Protein AF-0000000082537267 (afdb_homodimer)

Nearest PDB structures (foldseek):
  6xzu-assembly1_B  TM=2.209E-01  e=1.253E+00  Mus musculus
  5xe3-assembly1_B  TM=1.877E-01  e=5.175E+00  Mycobacterium tuberculosis H37Rv
  6xzu-assembly1_B  TM=2.209E-01  e=1.644E+00  Mus musculus
  6v8i-assembly1_BB  TM=2.225E-01  e=2.386E+00  Dubowvirus dv80alpha
  5xe3-assembly1_B  TM=1.888E-01  e=5.692E+00  Mycobacterium tuberculosis H37Rv

Radius of gyration: 22.97 Å; Cα contacts (8 Å, |Δi|>4): 660; chains: 2; bounding box: 37×63×51 Å

Foldseek 3Di:
DFQKWKAKALDDDQKDFFFFDPLVVRATWDKTFSDNLVRLVVHFDDDCCAWDWADDPNATEIEGNDAPSCVRQFQGKTKMFIFGCVQWDFDCSDPHGPGMIIHRGMTGTPDMDIGRGSSVVNVPDRYHYYYPVNVVVVCVVVVVDDDD/DFQKWKAKALDDDQKDFFFFDVLVVGATWDKTFSDNLVNLVVHFDDDCCAWDWADDPNATEIEGNDAPSCVSQFQGKTKMFIFGCVQWDFDCSDPRGPGMIIHRGMTGTPDMDIGRGSSVVNVPDRYHYYYPVNVVVVCVVVVVDDDD

Secondary structure (DSSP, 8-state):
---EEEEEESS--SEE--EE-GGGTT-EEEEEES-HHHHHHTSS---TTTEEEEEETTEEEEEESSTTGGGGGTT--EEEEEEEGGG-EE-TTSTTGGGEEEESS-EE--EEEEES-HHHHHHHSSSEEE-HHHHHHHHHHTTSS---/---EEEEEESS--SEE--EE-GGGTT-EEEEEBS-HHHHHHTSS---TTTEEEEEETTEEEEEESSTTGGGGGTT--EEEEEEEGGG-EE-TTSTTGGG-EEESS-EE--EEEEES-HHHHHHHSSSEEE-HHHHHHHHHHTTSS---

Sequence (296 aa):
MMNVLYHGSAKHLTVLEPRPSRVIDNEKAVFATDSKDLAVVFIPRWSDCDMDLGYHNNILYCSEQYPNAFDKLKGISGFIYQVDKSLFTSDKRLGMQHHEFICKTPVTILSEEKIDDVFSYLMKSSICMITYDQKLDAMEAYGLIKQKMMNVLYHGSAKHLTVLEPRPSRVIDNEKAVFATDSKDLAVVFIPRWSDCDMDLGYHNNILYCSEQYPNAFDKLKGISGFIYQVDKSLFTSDKRLGMQHHEFICKTPVTILSEEKIDDVFSYLMKSSICMITYDQKLDAMEAYGLIKQK

Structure (mmCIF, N/CA/C/O backbone):
data_AF-0000000082537267-model_v1
#
loop_
_entity.id
_entity.type
_entity.pdbx_description
1 polymer 'DUF3990 domain-containing protein'
#
loop_
_atom_site.group_PDB
_atom_site.id
_atom_site.type_symbol
_atom_site.label_atom_id
_atom_site.label_alt_id
_atom_site.label_comp_id
_atom_site.label_asym_id
_atom_site.label_entity_id
_atom_site.label_seq_id
_atom_site.pdbx_PDB_ins_code
_atom_site.Cartn_x
_atom_site.Cartn_y
_atom_site.Cartn_z
_atom_site.occupancy
_atom_site.B_iso_or_equiv
_atom_site.auth_seq_id
_atom_site.auth_comp_id
_atom_site.auth_asym_id
_atom_site.auth_atom_id
_atom_site.pdbx_PDB_model_num
ATOM 1 N N . MET A 1 1 ? 9.547 -30.828 -24.125 1 43.41 1 MET A N 1
ATOM 2 C CA . MET A 1 1 ? 9.047 -30.641 -22.766 1 43.41 1 MET A CA 1
ATOM 3 C C . MET A 1 1 ? 7.859 -29.688 -22.75 1 43.41 1 MET A C 1
ATOM 5 O O . MET A 1 1 ? 7.859 -28.688 -23.453 1 43.41 1 MET A O 1
ATOM 9 N N . MET A 1 2 ? 6.637 -30.078 -22.297 1 60.09 2 MET A N 1
ATOM 10 C CA . MET A 1 2 ? 5.422 -29.281 -22.469 1 60.09 2 MET A CA 1
ATOM 11 C C . MET A 1 2 ? 5.574 -27.922 -21.781 1 60.09 2 MET A C 1
ATOM 13 O O . MET A 1 2 ? 6.086 -27.844 -20.672 1 60.09 2 MET A O 1
ATOM 17 N N . ASN A 1 3 ? 5.445 -26.828 -22.547 1 89.94 3 ASN A N 1
ATOM 18 C CA . ASN A 1 3 ? 5.469 -25.469 -22.016 1 89.94 3 ASN A CA 1
ATOM 19 C C . ASN A 1 3 ? 4.242 -25.172 -21.156 1 89.94 3 ASN A C 1
ATOM 21 O O . ASN A 1 3 ? 3.107 -25.266 -21.625 1 89.94 3 ASN A O 1
ATOM 25 N N . VAL A 1 4 ? 4.422 -25.219 -19.875 1 97 4 VAL A N 1
ATOM 26 C CA . VAL A 1 4 ? 3.279 -25.125 -18.969 1 97 4 VAL A CA 1
ATOM 27 C C . VAL A 1 4 ? 3.256 -23.75 -18.297 1 97 4 VAL A C 1
ATOM 29 O O . VAL A 1 4 ? 4.258 -23.031 -18.312 1 97 4 VAL A O 1
ATOM 32 N N . LEU A 1 5 ? 2.051 -23.453 -17.906 1 97.19 5 LEU A N 1
ATOM 33 C CA . LEU A 1 5 ? 1.818 -22.328 -17.016 1 97.19 5 LEU A CA 1
ATOM 34 C C . LEU A 1 5 ? 1.24 -22.797 -15.688 1 97.19 5 LEU A C 1
ATOM 36 O O . LEU A 1 5 ? 0.859 -23.969 -15.547 1 97.19 5 LEU A O 1
ATOM 40 N N . TYR A 1 6 ? 1.238 -21.906 -14.781 1 98.12 6 TYR A N 1
ATOM 41 C CA . TYR A 1 6 ? 0.763 -22.234 -13.438 1 98.12 6 TYR A CA 1
ATOM 42 C C . TYR A 1 6 ? -0.436 -21.375 -13.062 1 98.12 6 TYR A C 1
ATOM 44 O O . TYR A 1 6 ? -0.471 -20.188 -13.367 1 98.12 6 TYR A O 1
ATOM 52 N N . HIS A 1 7 ? -1.412 -21.969 -12.414 1 98.06 7 HIS A N 1
ATOM 53 C CA . HIS A 1 7 ? -2.551 -21.312 -11.781 1 98.06 7 HIS A CA 1
ATOM 54 C C . HIS A 1 7 ? -2.686 -21.734 -10.32 1 98.06 7 HIS A C 1
ATOM 56 O O . HIS A 1 7 ? -2.6 -22.922 -10.008 1 98.06 7 HIS A O 1
ATOM 62 N N . GLY A 1 8 ? -2.834 -20.766 -9.469 1 98.19 8 GLY A N 1
ATOM 63 C CA . GLY A 1 8 ? -3.07 -21.047 -8.062 1 98.19 8 GLY A CA 1
ATOM 64 C C . GLY A 1 8 ? -4.508 -20.812 -7.637 1 98.19 8 GLY A C 1
ATOM 65 O O . GLY A 1 8 ? -5.152 -19.875 -8.109 1 98.19 8 GLY A O 1
ATOM 66 N N . SER A 1 9 ? -5.027 -21.656 -6.703 1 97.69 9 SER A N 1
ATOM 67 C CA . SER A 1 9 ? -6.383 -21.516 -6.172 1 97.69 9 SER A CA 1
ATOM 68 C C . SER A 1 9 ? -6.488 -22.094 -4.766 1 97.69 9 SER A C 1
ATOM 70 O O . SER A 1 9 ? -5.891 -23.125 -4.469 1 97.69 9 SER A O 1
ATOM 72 N N . ALA A 1 10 ? -7.266 -21.438 -3.975 1 97.31 10 ALA A N 1
ATOM 73 C CA . ALA A 1 10 ? -7.539 -21.953 -2.637 1 97.31 10 ALA A CA 1
ATOM 74 C C . ALA A 1 10 ? -8.508 -23.141 -2.691 1 97.31 10 ALA A C 1
ATOM 76 O O . ALA A 1 10 ? -8.539 -23.969 -1.776 1 97.31 10 ALA A O 1
ATOM 77 N N . LYS A 1 11 ? -9.305 -23.219 -3.688 1 96.06 11 LYS A N 1
ATOM 78 C CA . LYS A 1 11 ? -10.289 -24.281 -3.865 1 96.06 11 LYS A CA 1
ATOM 79 C C . LYS A 1 11 ? -9.734 -25.391 -4.758 1 96.06 11 LYS A C 1
ATOM 81 O O . LYS A 1 11 ? -8.938 -25.125 -5.664 1 96.06 11 LY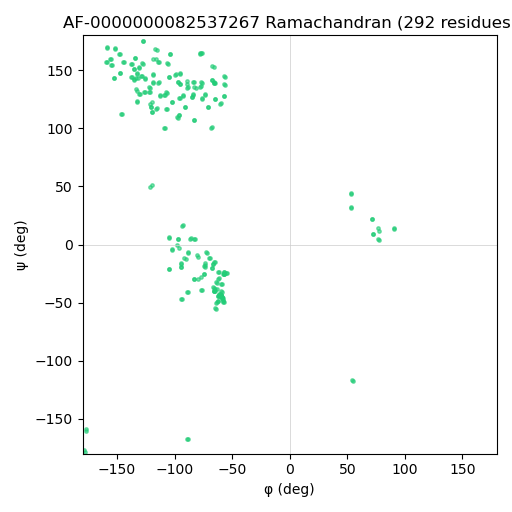S A O 1
ATOM 86 N N . HIS A 1 12 ? -10.18 -26.562 -4.438 1 97.38 12 HIS A N 1
ATOM 87 C CA . HIS A 1 12 ? -9.844 -27.656 -5.332 1 97.38 12 HIS A CA 1
ATOM 88 C C . HIS A 1 12 ? -10.695 -27.625 -6.602 1 97.38 12 HIS A C 1
ATOM 90 O O . HIS A 1 12 ? -11.922 -27.641 -6.531 1 97.38 12 HIS A O 1
ATOM 96 N N . LEU A 1 13 ? -10.055 -27.625 -7.68 1 96.81 13 LEU A N 1
ATOM 97 C CA . LEU A 1 13 ? -10.727 -27.484 -8.961 1 96.81 13 LEU A CA 1
ATOM 98 C C . LEU A 1 13 ? -10.484 -28.719 -9.844 1 96.81 13 LEU A C 1
ATOM 100 O O . LEU A 1 13 ? -9.391 -29.297 -9.82 1 96.81 13 LEU A O 1
ATOM 104 N N . THR A 1 14 ? -11.383 -29.094 -10.617 1 95.12 14 THR A N 1
ATOM 105 C CA . THR A 1 14 ? -11.234 -30.188 -11.57 1 95.12 14 THR A CA 1
ATOM 106 C C . THR A 1 14 ? -11.078 -29.656 -12.984 1 95.12 14 THR A C 1
ATOM 108 O O . THR A 1 14 ? -10.57 -30.344 -13.867 1 95.12 14 THR A O 1
ATOM 111 N N . VAL A 1 15 ? -11.508 -28.484 -13.141 1 96 15 VAL A N 1
ATOM 112 C CA . VAL A 1 15 ? -11.383 -27.719 -14.375 1 96 15 VAL A CA 1
ATOM 113 C C . VAL A 1 15 ? -11.242 -26.219 -14.047 1 96 15 VAL A C 1
ATOM 115 O O . VAL A 1 15 ? -11.773 -25.75 -13.039 1 96 15 VAL A O 1
ATOM 118 N N . LEU A 1 16 ? -10.5 -25.516 -14.875 1 97.62 16 LEU A N 1
ATOM 119 C CA . LEU A 1 16 ? -10.414 -24.078 -14.695 1 97.62 16 LEU A CA 1
ATOM 120 C C . LEU A 1 16 ? -11.398 -23.359 -15.602 1 97.62 16 LEU A C 1
ATOM 122 O O . LEU A 1 16 ? -11.211 -23.312 -16.828 1 97.62 16 LEU A O 1
ATOM 126 N N . GLU A 1 17 ? -12.312 -22.812 -14.977 1 96.44 17 GLU A N 1
ATOM 127 C CA . GLU A 1 17 ? -13.312 -22.047 -15.711 1 96.44 17 GLU A CA 1
ATOM 128 C C . GLU A 1 17 ? -12.984 -20.562 -15.703 1 96.44 17 GLU A C 1
ATOM 130 O O . GLU A 1 17 ? -12.547 -20.016 -14.688 1 96.44 17 GLU A O 1
ATOM 135 N N . PRO A 1 18 ? -13.211 -19.906 -16.875 1 95.69 18 PRO A N 1
ATOM 136 C CA . PRO A 1 18 ? -13.039 -18.453 -16.859 1 95.69 18 PRO A CA 1
ATOM 137 C C . PRO A 1 18 ? -13.922 -17.781 -15.805 1 95.69 18 PRO A C 1
ATOM 139 O O . PRO A 1 18 ? -15.078 -18.172 -15.625 1 95.69 18 PRO A O 1
ATOM 142 N N . ARG A 1 19 ? -13.375 -16.844 -15.125 1 92.19 19 ARG A N 1
ATOM 143 C CA . ARG A 1 19 ? -14.094 -16.047 -14.148 1 92.19 19 ARG A CA 1
ATOM 144 C C . ARG A 1 19 ? -13.898 -14.555 -14.406 1 92.19 19 ARG A C 1
ATOM 146 O O . ARG A 1 19 ? -12.922 -14.156 -15.047 1 92.19 19 ARG A O 1
ATOM 153 N N . PRO A 1 20 ? -14.844 -13.797 -13.93 1 87.62 20 PRO A N 1
ATOM 154 C CA . PRO A 1 20 ? -14.688 -12.359 -14.133 1 87.62 20 PRO A CA 1
ATOM 155 C C . PRO A 1 20 ? -13.492 -11.781 -13.375 1 87.62 20 PRO A C 1
ATOM 157 O O . PRO A 1 20 ? -13.203 -12.211 -12.25 1 87.62 20 PRO A O 1
ATOM 160 N N . SER A 1 21 ? -12.836 -10.922 -14.062 1 81.56 21 SER A N 1
ATOM 161 C CA . SER A 1 21 ? -11.711 -10.242 -13.43 1 81.56 21 SER A CA 1
ATOM 162 C C . SER A 1 21 ? -11.781 -8.734 -13.648 1 81.56 21 SER A C 1
ATOM 164 O O . SER A 1 21 ? -12.125 -8.273 -14.734 1 81.56 21 SER A O 1
ATOM 166 N N . ARG A 1 22 ? -11.367 -8.062 -12.602 1 74.19 22 ARG A N 1
ATOM 167 C CA . ARG A 1 22 ? -11.344 -6.602 -12.672 1 74.19 22 ARG A CA 1
ATOM 168 C C . ARG A 1 22 ? -10.203 -6.113 -13.547 1 74.19 22 ARG A C 1
ATOM 170 O O . ARG A 1 22 ? -10.25 -5 -14.078 1 74.19 22 ARG A O 1
ATOM 177 N N . VAL A 1 23 ? -9.297 -6.934 -13.82 1 73.12 23 VAL A N 1
ATOM 178 C CA . VAL A 1 23 ? -8.07 -6.531 -14.5 1 73.12 23 VAL A CA 1
ATOM 179 C C . VAL A 1 23 ? -8.328 -6.391 -16 1 73.12 23 VAL A C 1
ATOM 181 O O . VAL A 1 23 ? -7.711 -5.566 -16.672 1 73.12 23 VAL A O 1
ATOM 184 N N . ILE A 1 24 ? -9.25 -7.156 -16.469 1 74.81 24 ILE A N 1
ATOM 185 C CA . ILE A 1 24 ? -9.516 -7.125 -17.891 1 74.81 24 ILE A CA 1
ATOM 186 C C . ILE A 1 24 ? -10.961 -6.703 -18.141 1 74.81 24 ILE A C 1
ATOM 188 O O . ILE A 1 24 ? -11.688 -7.352 -18.906 1 74.81 24 ILE A O 1
ATOM 192 N N . ASP A 1 25 ? -11.375 -5.57 -17.531 1 77.44 25 ASP A N 1
ATOM 193 C CA . ASP A 1 25 ? -12.664 -4.926 -17.75 1 77.44 25 ASP A CA 1
ATOM 194 C C . ASP A 1 25 ? -13.812 -5.914 -17.547 1 77.44 25 ASP A C 1
ATOM 196 O O . ASP A 1 25 ? -14.711 -6.02 -18.375 1 77.44 25 ASP A O 1
ATOM 200 N N . ASN A 1 26 ? -13.578 -6.812 -16.688 1 77.69 26 ASN A N 1
ATOM 201 C CA . ASN A 1 26 ? -14.609 -7.73 -16.219 1 77.69 26 ASN A CA 1
ATOM 202 C C . ASN A 1 26 ? -14.898 -8.82 -17.234 1 77.69 26 ASN A C 1
ATOM 204 O O . ASN A 1 26 ? -15.984 -9.398 -17.25 1 77.69 26 ASN A O 1
ATOM 208 N N . GLU A 1 27 ? -14.008 -8.906 -18.141 1 84.06 27 GLU A N 1
ATOM 209 C CA . GLU A 1 27 ? -14.078 -10.102 -18.969 1 84.06 27 GLU A CA 1
ATOM 210 C C . GLU A 1 27 ? -13.734 -11.352 -18.172 1 84.06 27 GLU A C 1
ATOM 212 O O . GLU A 1 27 ? -13.094 -11.266 -17.109 1 84.06 27 GLU A O 1
ATOM 217 N N . LYS A 1 28 ? -14.297 -12.43 -18.688 1 92.19 28 LYS A N 1
ATOM 218 C CA . LYS A 1 28 ? -14.016 -13.695 -18.016 1 92.19 28 LYS A CA 1
ATOM 219 C C . LYS A 1 28 ? -12.758 -14.344 -18.594 1 92.19 28 LYS A C 1
ATOM 221 O O . LYS A 1 28 ? -12.57 -14.383 -19.812 1 92.19 28 LYS A O 1
ATOM 226 N N . ALA A 1 29 ? -11.93 -14.805 -17.734 1 94.12 29 ALA A N 1
ATOM 227 C CA . ALA A 1 29 ? -10.719 -15.477 -18.188 1 94.12 29 ALA A CA 1
ATOM 228 C C . ALA A 1 29 ? -10.156 -16.391 -17.094 1 94.12 29 ALA A C 1
ATOM 230 O O . ALA A 1 29 ? -10.492 -16.234 -15.922 1 94.12 29 ALA A O 1
ATOM 231 N N . VAL A 1 30 ? -9.43 -17.312 -17.562 1 95.62 30 VAL A N 1
ATOM 232 C CA . VAL A 1 30 ? -8.523 -18.047 -16.688 1 95.62 30 VAL A CA 1
ATOM 233 C C . VAL A 1 30 ? -7.145 -17.391 -16.703 1 95.62 30 VAL A C 1
ATOM 235 O O . VAL A 1 30 ? -6.582 -17.141 -17.781 1 95.62 30 VAL A O 1
ATOM 238 N N . PHE A 1 31 ? -6.672 -17.125 -15.586 1 94.62 31 PHE A N 1
ATOM 239 C CA . PHE A 1 31 ? -5.34 -16.531 -15.477 1 94.62 31 PHE A CA 1
ATOM 240 C C . PHE A 1 31 ? -4.305 -17.609 -15.156 1 94.62 31 PHE A C 1
ATOM 242 O O . PHE A 1 31 ? -4.594 -18.562 -14.422 1 94.62 31 PHE A O 1
ATOM 249 N N . ALA A 1 32 ? -3.135 -17.406 -15.68 1 95.44 32 ALA A N 1
ATOM 250 C CA . ALA A 1 32 ? -1.995 -18.25 -15.359 1 95.44 32 ALA A CA 1
ATOM 251 C C . ALA A 1 32 ? -0.681 -17.5 -15.492 1 95.44 32 ALA A C 1
ATOM 253 O O . ALA A 1 32 ? -0.663 -16.359 -15.969 1 95.44 32 ALA A O 1
ATOM 254 N N . THR A 1 33 ? 0.379 -18.078 -15.031 1 95.62 33 THR A N 1
ATOM 255 C CA . THR A 1 33 ? 1.7 -17.453 -15.055 1 95.62 33 THR A CA 1
ATOM 256 C C . THR A 1 33 ? 2.783 -18.5 -15.289 1 95.62 33 THR A C 1
ATOM 258 O O . THR A 1 33 ? 2.568 -19.688 -15.047 1 95.62 33 THR A O 1
ATOM 261 N N . ASP A 1 34 ? 3.873 -18.031 -15.781 1 94.25 34 ASP A N 1
ATOM 262 C CA . ASP A 1 34 ? 4.992 -18.938 -16.016 1 94.25 34 ASP A CA 1
ATOM 263 C C . ASP A 1 34 ? 5.832 -19.094 -14.75 1 94.25 34 ASP A C 1
ATOM 265 O O . ASP A 1 34 ? 6.848 -19.797 -14.758 1 94.25 34 ASP A O 1
ATOM 269 N N . SER A 1 35 ? 5.445 -18.562 -13.688 1 95.38 35 SER A N 1
ATOM 270 C CA . SER A 1 35 ? 6.129 -18.656 -12.398 1 95.38 35 SER A CA 1
ATOM 271 C C . SER A 1 35 ? 5.266 -19.375 -11.367 1 95.38 35 SER A C 1
ATOM 273 O O . SER A 1 35 ? 4.211 -18.875 -10.977 1 95.38 35 SER A O 1
ATOM 275 N N . LYS A 1 36 ? 5.773 -20.484 -10.938 1 97.75 36 LYS A N 1
ATOM 276 C CA . LYS A 1 36 ? 5.051 -21.203 -9.891 1 97.75 36 LYS A CA 1
ATOM 277 C C . LYS A 1 36 ? 4.93 -20.375 -8.625 1 97.75 36 LYS A C 1
ATOM 279 O O . LYS A 1 36 ? 3.859 -20.312 -8.016 1 97.75 36 LYS A O 1
ATOM 284 N N . ASP A 1 37 ? 6.039 -19.703 -8.25 1 98 37 ASP A N 1
ATOM 285 C CA . ASP A 1 37 ? 6.016 -18.859 -7.059 1 98 37 ASP A CA 1
ATOM 286 C C . ASP A 1 37 ? 4.941 -17.781 -7.172 1 98 37 ASP A C 1
ATOM 288 O O . ASP A 1 37 ? 4.195 -17.531 -6.223 1 98 37 ASP A O 1
ATOM 292 N N . LEU A 1 38 ? 4.914 -17.156 -8.297 1 97.12 38 LEU A N 1
ATOM 293 C CA . LEU A 1 38 ? 3.914 -16.109 -8.523 1 97.12 38 LEU A CA 1
ATOM 294 C C . LEU A 1 38 ? 2.504 -16.688 -8.398 1 97.12 38 LEU A C 1
ATOM 296 O O . LEU A 1 38 ? 1.632 -16.062 -7.789 1 97.12 38 LEU A O 1
ATOM 300 N N . ALA A 1 39 ? 2.246 -17.828 -8.953 1 97.75 39 ALA A N 1
ATOM 301 C CA . ALA A 1 39 ? 0.934 -18.469 -8.867 1 97.75 39 ALA A CA 1
ATOM 302 C C . ALA A 1 39 ? 0.548 -18.734 -7.41 1 97.75 39 ALA A C 1
ATOM 304 O O . ALA A 1 39 ? -0.61 -18.547 -7.027 1 97.75 39 ALA A O 1
ATOM 305 N N . VAL A 1 40 ? 1.524 -19.141 -6.641 1 98.69 40 VAL A N 1
ATOM 306 C CA . VAL A 1 40 ? 1.27 -19.484 -5.246 1 98.69 40 VAL A CA 1
ATOM 307 C C . VAL A 1 40 ? 0.823 -18.234 -4.488 1 98.69 40 VAL A C 1
ATOM 309 O O . VAL A 1 40 ? -0.056 -18.297 -3.623 1 98.69 40 VAL A O 1
ATOM 31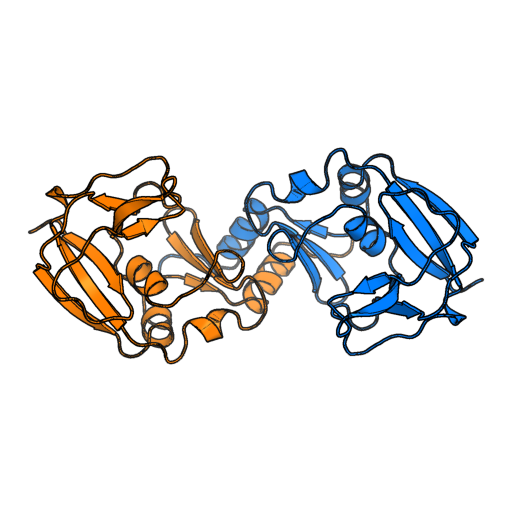2 N N . VAL A 1 41 ? 1.409 -17.094 -4.789 1 98.12 41 VAL A N 1
ATOM 313 C CA . VAL A 1 41 ? 1.069 -15.844 -4.113 1 98.12 41 VAL A CA 1
ATOM 314 C C . VAL A 1 41 ? -0.425 -15.562 -4.262 1 98.12 41 VAL A C 1
ATOM 316 O O . VAL A 1 41 ? -1.037 -14.945 -3.387 1 98.12 41 VAL A O 1
ATOM 319 N N . PHE A 1 42 ? -1.047 -16.094 -5.309 1 96.31 42 PHE A N 1
ATOM 320 C CA . PHE A 1 42 ? -2.416 -15.711 -5.633 1 96.31 42 PHE A CA 1
ATOM 321 C C . PHE A 1 42 ? -3.406 -16.734 -5.074 1 96.31 42 PHE A C 1
ATOM 323 O O . PHE A 1 42 ? -4.613 -16.609 -5.293 1 96.31 42 PHE A O 1
ATOM 330 N N . ILE A 1 43 ? -2.955 -17.672 -4.363 1 98.19 43 ILE A N 1
ATOM 331 C CA . ILE A 1 43 ? -3.859 -18.641 -3.75 1 98.19 43 ILE A CA 1
ATOM 332 C C . ILE A 1 43 ? -4.754 -17.938 -2.732 1 98.19 43 ILE A C 1
ATOM 334 O O . ILE A 1 43 ? -5.984 -18.047 -2.801 1 98.19 43 ILE A O 1
ATOM 338 N N . PRO A 1 44 ? -4.188 -17.219 -1.768 1 98.19 44 PRO A N 1
ATOM 339 C CA . PRO A 1 44 ? -5.055 -16.5 -0.831 1 98.19 44 PRO A CA 1
ATOM 340 C C . PRO A 1 44 ? -5.641 -15.227 -1.429 1 98.19 44 PRO A C 1
ATOM 342 O O . PRO A 1 44 ? -5.172 -14.75 -2.467 1 98.19 44 PRO A O 1
ATOM 345 N N . ARG A 1 45 ? -6.637 -14.742 -0.754 1 95.56 45 ARG A N 1
ATOM 346 C CA . ARG A 1 45 ? -7.211 -13.453 -1.123 1 95.56 45 ARG A CA 1
ATOM 347 C C . ARG A 1 45 ? -6.434 -12.305 -0.483 1 95.56 45 ARG A C 1
ATOM 349 O O . ARG A 1 45 ? -6.238 -12.281 0.734 1 95.56 45 ARG A O 1
ATOM 356 N N . TRP A 1 46 ? -6.008 -11.383 -1.282 1 96.38 46 TRP A N 1
ATOM 357 C CA . TRP A 1 46 ? -5.371 -10.133 -0.876 1 96.38 46 TRP A CA 1
ATOM 358 C C . TRP A 1 46 ? -5.473 -9.086 -1.979 1 96.38 46 TRP A C 1
ATOM 360 O O . TRP A 1 46 ? -5.934 -9.383 -3.084 1 96.38 46 TRP A O 1
ATOM 370 N N . SER A 1 47 ? -5.145 -7.895 -1.67 1 95.06 47 SER A N 1
ATOM 371 C CA . SER A 1 47 ? -5.16 -6.805 -2.641 1 95.06 47 SER A CA 1
ATOM 372 C C . SER A 1 47 ? -3.82 -6.074 -2.672 1 95.06 47 SER A C 1
ATOM 374 O O . SER A 1 47 ? -2.947 -6.336 -1.843 1 95.06 47 SER A O 1
ATOM 376 N N . ASP A 1 48 ? -3.787 -5.152 -3.617 1 94.56 48 ASP A N 1
ATOM 377 C CA . ASP A 1 48 ? -2.586 -4.332 -3.744 1 94.56 48 ASP A CA 1
ATOM 378 C C . ASP A 1 48 ? -2.402 -3.434 -2.523 1 94.56 48 ASP A C 1
ATOM 380 O O . ASP A 1 48 ? -1.313 -2.904 -2.293 1 94.56 48 ASP A O 1
ATOM 384 N N . CYS A 1 49 ? -3.371 -3.223 -1.739 1 97 49 CYS A N 1
ATOM 385 C CA . CYS A 1 49 ? -3.258 -2.455 -0.505 1 97 49 CYS A CA 1
ATOM 386 C C . CYS A 1 49 ? -2.531 -3.252 0.57 1 97 49 CYS A C 1
ATOM 388 O O . CYS A 1 49 ? -1.988 -2.678 1.516 1 97 49 CYS A O 1
ATOM 390 N N . ASP A 1 50 ? -2.502 -4.562 0.35 1 97.94 50 ASP A N 1
ATOM 391 C CA . ASP A 1 50 ? -1.887 -5.445 1.337 1 97.94 50 ASP A CA 1
ATOM 392 C C . ASP A 1 50 ? -0.419 -5.707 1.003 1 97.94 50 ASP A C 1
ATOM 394 O O . ASP A 1 50 ? 0.444 -5.637 1.88 1 97.94 50 ASP A O 1
ATOM 398 N N . MET A 1 51 ? -0.21 -6.016 -0.235 1 97.75 51 MET A N 1
ATOM 399 C CA . MET A 1 51 ? 1.118 -6.43 -0.677 1 97.75 51 MET A CA 1
ATOM 400 C C . MET A 1 51 ? 1.471 -5.793 -2.016 1 97.75 51 MET A C 1
ATOM 402 O O . MET A 1 51 ? 0.592 -5.555 -2.846 1 97.75 51 MET A O 1
ATOM 406 N N . ASP A 1 52 ? 2.699 -5.492 -2.119 1 97.38 52 ASP A N 1
ATOM 407 C CA . ASP A 1 52 ? 3.279 -5.09 -3.398 1 97.38 52 ASP A CA 1
ATOM 408 C C . ASP A 1 52 ? 3.98 -6.266 -4.078 1 97.38 52 ASP A C 1
ATOM 410 O O . ASP A 1 52 ? 4.977 -6.781 -3.564 1 97.38 52 ASP A O 1
ATOM 414 N N . LEU A 1 53 ? 3.404 -6.707 -5.102 1 96.81 53 LEU A N 1
ATOM 415 C CA . LEU A 1 53 ? 3.902 -7.844 -5.867 1 96.81 53 LEU A CA 1
ATOM 416 C C . LEU A 1 53 ? 4.367 -7.402 -7.254 1 96.81 53 LEU A C 1
ATOM 418 O O . LEU A 1 53 ? 3.646 -6.699 -7.961 1 96.81 53 LEU A O 1
ATOM 422 N N . GLY A 1 54 ? 5.629 -7.812 -7.594 1 94.75 54 GLY A N 1
ATOM 423 C CA . GLY A 1 54 ? 6.121 -7.426 -8.906 1 94.75 54 GLY A CA 1
ATOM 424 C C . GLY A 1 54 ? 7.512 -7.953 -9.203 1 94.75 54 GLY A C 1
ATOM 425 O O . GLY A 1 54 ? 8.008 -8.836 -8.5 1 94.75 54 GLY A O 1
ATOM 426 N N . TYR A 1 55 ? 7.988 -7.555 -10.344 1 94 55 TYR A N 1
ATOM 427 C CA . TYR A 1 55 ? 9.359 -7.832 -10.75 1 94 55 TYR A CA 1
ATOM 428 C C . TYR A 1 55 ? 10.195 -6.559 -10.742 1 94 55 TYR A C 1
ATOM 430 O O . TYR A 1 55 ? 9.742 -5.508 -11.203 1 94 55 TYR A O 1
ATOM 438 N N . HIS A 1 56 ? 11.289 -6.613 -10.109 1 95.19 56 HIS A N 1
ATOM 439 C CA . HIS A 1 56 ? 12.32 -5.582 -10.195 1 95.19 56 HIS A CA 1
ATOM 440 C C . HIS A 1 56 ? 13.625 -6.148 -10.727 1 95.19 56 HIS A C 1
ATOM 442 O O . HIS A 1 56 ? 14.211 -7.047 -10.117 1 95.19 56 HIS A O 1
ATOM 448 N N . ASN A 1 57 ? 14.016 -5.656 -11.969 1 93.19 57 ASN A N 1
ATOM 449 C CA . ASN A 1 57 ? 15.18 -6.211 -12.656 1 93.19 57 ASN A CA 1
ATOM 450 C C . ASN A 1 57 ? 15.086 -7.73 -12.781 1 93.19 57 ASN A C 1
ATOM 452 O O . ASN A 1 57 ? 16.031 -8.445 -12.445 1 93.19 57 ASN A O 1
ATOM 456 N N . ASN A 1 58 ? 13.93 -8.227 -13.133 1 91.81 58 ASN A N 1
ATOM 457 C CA . ASN A 1 58 ? 13.602 -9.617 -13.461 1 91.81 58 ASN A CA 1
ATOM 458 C C . ASN A 1 58 ? 13.586 -10.492 -12.211 1 91.81 58 ASN A C 1
ATOM 460 O O . ASN A 1 58 ? 13.625 -11.719 -12.312 1 91.81 58 ASN A O 1
ATOM 464 N N . ILE A 1 59 ? 13.664 -9.875 -11.086 1 95.88 59 ILE A N 1
ATOM 465 C CA . ILE A 1 59 ? 13.562 -10.625 -9.836 1 95.88 59 ILE A CA 1
ATOM 466 C C . ILE A 1 59 ? 12.172 -10.453 -9.234 1 95.88 59 ILE A C 1
ATOM 468 O O . ILE A 1 59 ? 11.719 -9.328 -9.016 1 95.88 59 ILE A O 1
ATOM 472 N N . LEU A 1 60 ? 11.492 -11.523 -9.016 1 96.81 60 LEU A N 1
ATOM 473 C CA . LEU A 1 60 ? 10.156 -11.523 -8.43 1 96.81 60 LEU A CA 1
ATOM 474 C C . LEU A 1 60 ? 10.227 -11.211 -6.934 1 96.81 60 LEU A C 1
ATOM 476 O O . LEU A 1 60 ? 11.039 -11.797 -6.211 1 96.81 60 LEU A O 1
ATOM 480 N N . TYR A 1 61 ? 9.406 -10.25 -6.5 1 98.19 61 TYR A N 1
ATOM 481 C CA . TYR A 1 61 ? 9.352 -9.922 -5.082 1 98.19 61 TYR A CA 1
ATOM 482 C C . TYR A 1 61 ? 7.914 -9.711 -4.621 1 98.19 61 TYR A C 1
ATOM 484 O O . TYR A 1 61 ? 7.02 -9.492 -5.441 1 98.19 61 TYR A O 1
ATOM 492 N N . CYS A 1 62 ? 7.688 -9.898 -3.375 1 98.56 62 CYS A N 1
ATOM 493 C CA . CYS A 1 62 ? 6.465 -9.57 -2.646 1 98.56 62 CYS A CA 1
ATOM 494 C C . CYS A 1 62 ? 6.785 -8.844 -1.345 1 98.56 62 CYS A 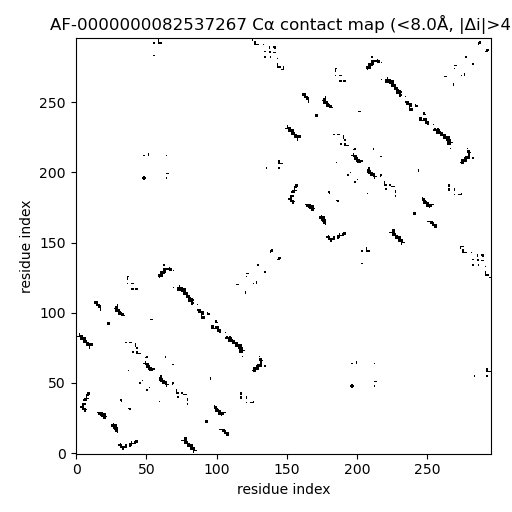C 1
ATOM 496 O O . CYS A 1 62 ? 7.535 -9.359 -0.511 1 98.56 62 CYS A O 1
ATOM 498 N N . SER A 1 63 ? 6.223 -7.652 -1.197 1 98.75 63 SER A N 1
ATOM 499 C CA . SER A 1 63 ? 6.547 -6.855 -0.019 1 98.75 63 SER A CA 1
ATOM 500 C C . SER A 1 63 ? 5.289 -6.441 0.732 1 98.75 63 SER A C 1
ATOM 502 O O . SER A 1 63 ? 4.266 -6.129 0.116 1 98.75 63 SER A O 1
ATOM 504 N N . GLU A 1 64 ? 5.367 -6.418 2.035 1 98.69 64 GLU A N 1
ATOM 505 C CA . GLU A 1 64 ? 4.266 -5.938 2.861 1 98.69 64 GLU A CA 1
ATOM 506 C C . GLU A 1 64 ? 4.016 -4.449 2.639 1 98.69 64 GLU A C 1
ATOM 508 O O . GLU A 1 64 ? 4.957 -3.662 2.557 1 98.69 64 GLU A O 1
ATOM 513 N N . GLN A 1 65 ? 2.707 -4.125 2.592 1 98.19 65 GLN A N 1
ATOM 514 C CA . GLN A 1 65 ? 2.365 -2.709 2.498 1 98.19 65 GLN A CA 1
ATOM 515 C C . GLN A 1 65 ? 2.096 -2.115 3.879 1 98.19 65 GLN A C 1
ATOM 517 O O . GLN A 1 65 ? 2.061 -0.893 4.039 1 98.19 65 GLN A O 1
ATOM 522 N N . TYR A 1 66 ? 1.875 -2.801 4.855 1 96.75 66 TYR A N 1
ATOM 523 C CA . TYR A 1 66 ? 1.74 -2.441 6.262 1 96.75 66 TYR A CA 1
ATOM 524 C C . TYR A 1 66 ? 2.248 -3.561 7.16 1 96.75 66 TYR A C 1
ATOM 526 O O . TYR A 1 66 ? 2.445 -4.691 6.707 1 96.75 66 TYR A O 1
ATOM 534 N N . PRO A 1 67 ? 2.494 -3.277 8.43 1 96.69 67 PRO A N 1
ATOM 535 C CA . PRO A 1 67 ? 3.07 -4.305 9.305 1 96.69 67 PRO A CA 1
ATOM 536 C C . PRO A 1 67 ? 2.221 -5.57 9.367 1 96.69 67 PRO A C 1
ATOM 538 O O . PRO A 1 67 ? 1.001 -5.492 9.539 1 96.69 67 PRO A O 1
ATOM 541 N N . ASN A 1 68 ? 2.812 -6.738 9.133 1 98.19 68 ASN A N 1
ATOM 542 C CA . ASN A 1 68 ? 2.227 -8.07 9.273 1 98.19 68 ASN A CA 1
ATOM 543 C C . ASN A 1 68 ? 1.194 -8.344 8.188 1 98.19 68 ASN A C 1
ATOM 545 O O . ASN A 1 68 ? 0.297 -9.172 8.375 1 98.19 68 ASN A O 1
ATOM 549 N N . ALA A 1 69 ? 1.274 -7.652 7.105 1 98.44 69 ALA A N 1
ATOM 550 C CA . ALA A 1 69 ? 0.367 -7.922 5.992 1 98.44 69 ALA A CA 1
ATOM 551 C C . ALA A 1 69 ? 0.489 -9.367 5.52 1 98.44 69 ALA A C 1
ATOM 553 O O . ALA A 1 69 ? -0.483 -9.953 5.035 1 98.44 69 ALA A O 1
ATOM 554 N N . PHE A 1 70 ? 1.655 -10.039 5.734 1 98.62 70 PHE A N 1
ATOM 555 C CA . PHE A 1 70 ? 1.896 -11.406 5.297 1 98.62 70 PHE A CA 1
ATOM 556 C C . PHE A 1 70 ? 1.051 -12.391 6.102 1 98.62 70 PHE A C 1
ATOM 558 O O . PHE A 1 70 ? 0.937 -13.562 5.734 1 98.62 70 PHE A O 1
ATOM 565 N N . ASP A 1 71 ? 0.425 -11.938 7.215 1 98.5 71 ASP A N 1
ATOM 566 C CA . ASP A 1 71 ? -0.475 -12.805 7.969 1 98.5 71 ASP A CA 1
ATOM 567 C C . ASP A 1 71 ? -1.599 -13.336 7.086 1 98.5 71 ASP A C 1
ATOM 569 O O . ASP A 1 71 ? -2.137 -14.414 7.336 1 98.5 71 ASP A O 1
ATOM 573 N N . LYS A 1 72 ? -1.882 -12.617 6.031 1 98.25 72 LYS A N 1
ATOM 574 C CA . LYS A 1 72 ? -2.918 -13.031 5.09 1 98.25 72 LYS A CA 1
ATOM 575 C C . LYS A 1 72 ? -2.514 -14.297 4.348 1 98.25 72 LYS A C 1
ATOM 577 O O . LYS A 1 72 ? -3.357 -14.969 3.744 1 98.25 72 LYS A O 1
ATOM 582 N N . LEU A 1 73 ? -1.265 -14.617 4.301 1 98.62 73 LEU A N 1
ATOM 583 C CA . LEU A 1 73 ? -0.741 -15.773 3.586 1 98.62 73 LEU A CA 1
ATOM 584 C C . LEU A 1 73 ? -0.605 -16.969 4.52 1 98.62 73 LEU A C 1
ATOM 586 O O . LEU A 1 73 ? -0.456 -18.109 4.059 1 98.62 73 LEU A O 1
ATOM 590 N N . LYS A 1 74 ? -0.575 -16.75 5.82 1 98.5 74 LYS A N 1
ATOM 591 C CA . LYS A 1 74 ? -0.275 -17.766 6.809 1 98.5 74 LYS A CA 1
ATOM 592 C C . LYS A 1 74 ? -1.483 -18.672 7.051 1 98.5 74 LYS A C 1
ATOM 594 O O . LYS A 1 74 ? -2.611 -18.188 7.168 1 98.5 74 LYS A O 1
ATOM 599 N N . GLY A 1 75 ? -1.244 -19.922 7.109 1 98.06 75 GLY A N 1
ATOM 600 C CA . GLY A 1 75 ? -2.291 -20.891 7.434 1 98.06 75 GLY A CA 1
ATOM 601 C C . GLY A 1 75 ? -3.223 -21.172 6.27 1 98.06 75 GLY A C 1
ATOM 602 O O . GLY A 1 75 ? -4.238 -21.844 6.43 1 98.06 75 GLY A O 1
ATOM 603 N N . ILE A 1 76 ? -2.936 -20.609 5.172 1 98.5 76 ILE A N 1
ATOM 604 C CA . ILE A 1 76 ? -3.783 -20.797 4.004 1 98.5 76 ILE A CA 1
ATOM 605 C C . ILE A 1 76 ? -3.211 -21.922 3.135 1 98.5 76 ILE A C 1
ATOM 607 O O . ILE A 1 76 ? -2.021 -21.922 2.811 1 98.5 76 ILE A O 1
ATOM 611 N N . SER A 1 77 ? -3.994 -22.875 2.84 1 98.62 77 SER A N 1
ATOM 612 C CA . SER A 1 77 ? -3.641 -23.953 1.917 1 98.62 77 SER A CA 1
ATOM 613 C C . SER A 1 77 ? -4.328 -23.766 0.567 1 98.62 77 SER A C 1
ATOM 615 O O . SER A 1 77 ? -5.238 -22.938 0.434 1 98.62 77 SER A O 1
ATOM 617 N N . GLY A 1 78 ? -3.857 -24.469 -0.432 1 98.69 78 GLY A N 1
ATOM 618 C CA . GLY A 1 78 ? -4.461 -24.438 -1.756 1 98.69 78 GLY A CA 1
ATOM 619 C C . GLY A 1 78 ? -3.799 -25.375 -2.738 1 98.69 78 GLY A C 1
ATOM 620 O O . GLY A 1 78 ? -3.23 -26.391 -2.342 1 98.69 78 GLY A O 1
ATOM 621 N N . PHE A 1 79 ? -4.039 -25.031 -4.02 1 98.81 79 PHE A N 1
ATOM 622 C CA . PHE A 1 79 ? -3.584 -25.906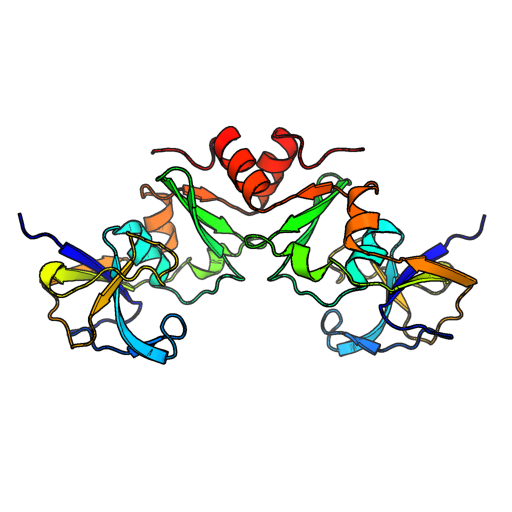 -5.094 1 98.81 79 PHE A CA 1
ATOM 623 C C . PHE A 1 79 ? -2.924 -25.109 -6.203 1 98.81 79 PHE A C 1
ATOM 625 O O . PHE A 1 79 ? -3.367 -24 -6.523 1 98.81 79 PHE A O 1
ATOM 632 N N . ILE A 1 80 ? -1.882 -25.688 -6.746 1 98.81 80 ILE A N 1
ATOM 633 C CA . ILE A 1 80 ? -1.264 -25.203 -7.977 1 98.81 80 ILE A CA 1
ATOM 634 C C . ILE A 1 80 ? -1.582 -26.156 -9.125 1 98.81 80 ILE A C 1
ATOM 636 O O . ILE A 1 80 ? -1.413 -27.375 -8.992 1 98.81 80 ILE A O 1
ATOM 640 N N . TYR A 1 81 ? -2.008 -25.609 -10.156 1 98.62 81 TYR A N 1
ATOM 641 C CA . TYR A 1 81 ? -2.338 -26.375 -11.352 1 98.62 81 TYR A CA 1
ATOM 642 C C . TYR A 1 81 ? -1.396 -26.031 -12.5 1 98.62 81 TYR A C 1
ATOM 644 O O . TYR A 1 81 ? -1.055 -24.859 -12.703 1 98.62 81 TYR A O 1
ATOM 652 N N . GLN A 1 82 ? -1.008 -27.016 -13.188 1 98.5 82 GLN A N 1
ATOM 653 C CA . GLN A 1 82 ? -0.326 -26.812 -14.461 1 98.5 82 GLN A CA 1
ATOM 654 C C . GLN A 1 82 ? -1.306 -26.891 -15.633 1 98.5 82 GLN A C 1
ATOM 656 O O . GLN A 1 82 ? -2.201 -27.734 -15.641 1 98.5 82 GLN A O 1
ATOM 661 N N . VAL A 1 83 ? -1.144 -26.016 -16.547 1 98.12 83 VAL A N 1
ATOM 662 C CA . VAL A 1 83 ? -2.006 -25.969 -17.734 1 98.12 83 VAL A CA 1
ATOM 663 C C . VAL A 1 83 ? -1.157 -25.797 -18.984 1 98.12 83 VAL A C 1
ATOM 665 O O . VAL A 1 83 ? 0.004 -25.391 -18.906 1 98.12 83 VAL A O 1
ATOM 668 N N . ASP A 1 84 ? -1.735 -26.125 -20.109 1 97.25 84 ASP A N 1
ATOM 669 C CA . ASP A 1 84 ? -1.043 -26.016 -21.391 1 97.25 84 ASP A CA 1
ATOM 670 C C . ASP A 1 84 ? -0.862 -24.562 -21.797 1 97.25 84 ASP A C 1
ATOM 672 O O . ASP A 1 84 ? -1.842 -23.859 -22.047 1 97.25 84 ASP A O 1
ATOM 676 N N . LYS A 1 85 ? 0.389 -24.125 -21.938 1 96.62 85 LYS A N 1
ATOM 677 C CA . LYS A 1 85 ? 0.714 -22.75 -22.266 1 96.62 85 LYS A CA 1
ATOM 678 C C . LYS A 1 85 ? 0.146 -22.359 -23.625 1 96.62 85 LYS A C 1
ATOM 680 O O . LYS A 1 85 ? -0.185 -21.188 -23.859 1 96.62 85 LYS A O 1
ATOM 685 N N . SER A 1 86 ? -0.008 -23.234 -24.516 1 95.62 86 SER A N 1
ATOM 686 C CA . SER A 1 86 ? -0.429 -22.953 -25.891 1 95.62 86 SER A CA 1
ATOM 687 C C . SER A 1 86 ? -1.861 -22.422 -25.938 1 95.62 86 SER A C 1
ATOM 689 O O . SER A 1 86 ? -2.285 -21.844 -26.938 1 95.62 86 SER A O 1
ATOM 691 N N . LEU A 1 87 ? -2.561 -22.594 -24.844 1 95.81 87 LEU A N 1
ATOM 692 C CA . LEU A 1 87 ? -3.957 -22.172 -24.797 1 95.81 87 LEU A CA 1
ATOM 693 C C . LEU A 1 87 ? -4.07 -20.719 -24.359 1 95.81 87 LEU A C 1
ATOM 695 O O . LEU A 1 87 ? -5.156 -20.141 -24.391 1 95.81 87 LEU A O 1
ATOM 699 N N . PHE A 1 88 ? -2.945 -20.156 -23.969 1 95.19 88 PHE A N 1
ATOM 700 C CA . PHE A 1 88 ? -2.961 -18.859 -23.312 1 95.19 88 PHE A CA 1
ATOM 701 C C . PHE A 1 88 ? -2.268 -17.812 -24.188 1 95.19 88 PHE A C 1
ATOM 703 O O . PHE A 1 88 ? -1.439 -18.156 -25.031 1 95.19 88 PHE A O 1
ATOM 710 N N . THR A 1 89 ? -2.639 -16.641 -23.922 1 90.75 89 THR A N 1
ATOM 711 C CA . THR A 1 89 ? -1.983 -15.5 -24.531 1 90.75 89 THR A CA 1
ATOM 712 C C . THR A 1 89 ? -1.546 -14.492 -23.469 1 90.75 89 THR A C 1
ATOM 714 O O . THR A 1 89 ? -2.133 -14.43 -22.391 1 90.75 89 THR A O 1
ATOM 717 N N . SER A 1 90 ? -0.395 -13.914 -23.828 1 83.31 90 SER A N 1
ATOM 718 C CA . SER A 1 90 ? -0.003 -12.797 -22.969 1 83.31 90 SER A CA 1
ATOM 719 C C . SER A 1 90 ? -0.705 -11.508 -23.391 1 83.31 90 SER A C 1
ATOM 721 O O . SER A 1 90 ? -1.003 -11.312 -24.562 1 83.31 90 SER A O 1
ATOM 723 N N . ASP A 1 91 ? -1.098 -10.781 -22.359 1 71.38 91 ASP A N 1
ATOM 724 C CA . ASP A 1 91 ? -1.796 -9.523 -22.594 1 71.38 91 ASP A CA 1
ATOM 725 C C . ASP A 1 91 ? -1.044 -8.352 -21.969 1 71.38 91 ASP A C 1
ATOM 727 O O . ASP A 1 91 ? -0.658 -8.406 -20.812 1 71.38 91 ASP A O 1
ATOM 731 N N . LYS A 1 92 ? -0.644 -7.375 -22.797 1 66.88 92 LYS A N 1
ATOM 732 C CA . LYS A 1 92 ? 0.108 -6.195 -22.375 1 66.88 92 LYS A CA 1
ATOM 733 C C . LYS A 1 92 ? -0.618 -5.457 -21.25 1 66.88 92 LYS A C 1
ATOM 735 O O . LYS A 1 92 ? -0.003 -4.691 -20.5 1 66.88 92 LYS A O 1
ATOM 740 N N . ARG A 1 93 ? -1.894 -5.637 -21.188 1 66.38 93 ARG A N 1
ATOM 741 C CA . ARG A 1 93 ? -2.701 -4.945 -20.188 1 66.38 93 ARG A CA 1
ATOM 742 C C . ARG A 1 93 ? -2.465 -5.523 -18.797 1 66.38 93 ARG A C 1
ATOM 744 O O . ARG A 1 93 ? -2.809 -4.898 -17.797 1 66.38 93 ARG A O 1
ATOM 751 N N . LEU A 1 94 ? -1.725 -6.57 -18.828 1 70.31 94 LEU A N 1
ATOM 752 C CA . LEU A 1 94 ? -1.569 -7.277 -17.562 1 70.31 94 LEU A CA 1
ATOM 753 C C . LEU A 1 94 ? -0.376 -6.738 -16.781 1 70.31 94 LEU A C 1
ATOM 755 O O . LEU A 1 94 ? 0.624 -6.324 -17.375 1 70.31 94 LEU A O 1
ATOM 759 N N . GLY A 1 95 ? -0.528 -6.625 -15.516 1 65.56 95 GLY A N 1
ATOM 760 C CA . GLY A 1 95 ? 0.396 -5.957 -14.617 1 65.56 95 GLY A CA 1
ATOM 761 C C . GLY A 1 95 ? 1.761 -6.613 -14.562 1 65.56 95 GLY A C 1
ATOM 762 O O . GLY A 1 95 ? 2.771 -5.945 -14.344 1 65.56 95 GLY A O 1
ATOM 763 N N . MET A 1 96 ? 1.703 -7.883 -14.711 1 71.19 96 MET A N 1
ATOM 764 C CA . MET A 1 96 ? 2.977 -8.586 -14.578 1 71.19 96 MET A CA 1
ATOM 765 C C . MET A 1 96 ? 3.635 -8.781 -15.938 1 71.19 96 MET A C 1
ATOM 767 O O . MET A 1 96 ? 4.5 -9.641 -16.094 1 71.19 96 MET A O 1
ATOM 771 N N . GLN A 1 97 ? 3.07 -8 -16.75 1 68.88 97 GLN A N 1
ATOM 772 C CA . GLN A 1 97 ? 3.625 -7.953 -18.094 1 68.88 97 GLN A CA 1
ATOM 773 C C . GLN A 1 97 ? 3.703 -9.344 -18.703 1 68.88 97 GLN A C 1
ATOM 775 O O . GLN A 1 97 ? 2.686 -10.023 -18.859 1 68.88 97 GLN A O 1
ATOM 780 N N . HIS A 1 98 ? 4.902 -9.766 -18.969 1 77.44 98 HIS A N 1
ATOM 781 C CA . HIS A 1 98 ? 5.082 -10.992 -19.75 1 77.44 98 HIS A CA 1
ATOM 782 C C . HIS A 1 98 ? 4.973 -12.227 -18.859 1 77.44 98 HIS A C 1
ATOM 784 O O . HIS A 1 98 ? 5.02 -13.359 -19.344 1 77.44 98 HIS A O 1
ATOM 790 N N . HIS A 1 99 ? 4.656 -12.039 -17.609 1 88.5 99 HIS A N 1
ATOM 791 C CA . HIS A 1 99 ? 4.531 -13.18 -16.719 1 88.5 99 HIS A CA 1
ATOM 792 C C . HIS A 1 99 ? 3.066 -13.492 -16.422 1 88.5 99 HIS A C 1
ATOM 794 O O . HIS A 1 99 ? 2.762 -14.367 -15.609 1 88.5 99 HIS A O 1
ATOM 800 N N . GLU A 1 100 ? 2.154 -12.828 -17.062 1 90.44 100 GLU A N 1
ATOM 801 C CA . GLU A 1 100 ? 0.724 -13.047 -16.875 1 90.44 100 GLU A CA 1
ATOM 802 C C . GLU A 1 100 ? 0.04 -13.43 -18.188 1 90.44 100 GLU A C 1
ATOM 804 O O . GLU A 1 100 ? 0.239 -12.766 -19.203 1 90.44 100 GLU A O 1
ATOM 809 N N . PHE A 1 101 ? -0.739 -14.477 -18.125 1 92.75 101 PHE A N 1
ATOM 810 C CA . PHE A 1 101 ? -1.398 -15.047 -19.297 1 92.75 101 PHE A CA 1
ATOM 811 C C . PHE A 1 101 ? -2.883 -15.266 -19.031 1 92.75 101 PHE A C 1
ATOM 813 O O . PHE A 1 101 ? -3.283 -15.5 -17.891 1 92.75 101 PHE A O 1
ATOM 820 N N . ILE A 1 102 ? -3.654 -15.211 -20.156 1 93.44 102 ILE A N 1
ATOM 821 C CA . ILE A 1 102 ? -5.086 -15.422 -19.969 1 93.44 102 ILE A CA 1
ATOM 822 C C . ILE A 1 102 ? -5.609 -16.375 -21.031 1 93.44 102 ILE A C 1
ATOM 824 O O . ILE A 1 102 ? -5.043 -16.469 -22.125 1 93.44 102 ILE A O 1
ATOM 828 N N . CYS A 1 103 ? -6.59 -17.078 -20.734 1 94.75 103 CYS A N 1
ATOM 829 C CA . CYS A 1 103 ? -7.387 -17.938 -21.609 1 94.75 103 CYS A CA 1
ATOM 830 C C . CYS A 1 103 ? -8.875 -17.703 -21.375 1 94.75 103 CYS A C 1
ATOM 832 O O . CYS A 1 103 ? -9.344 -17.703 -20.234 1 94.75 103 CYS A O 1
ATOM 834 N N . LYS A 1 104 ? -9.641 -17.562 -22.438 1 93.62 104 LYS A N 1
ATOM 835 C CA . LYS A 1 104 ? -11.039 -17.156 -22.297 1 93.62 104 LYS A CA 1
ATOM 836 C C . LYS A 1 104 ? -11.969 -18.359 -22.344 1 93.62 104 LYS A C 1
ATOM 838 O O . LYS A 1 104 ? -13.188 -18.219 -22.25 1 93.62 104 LYS A O 1
ATOM 843 N N . THR A 1 105 ? -11.422 -19.516 -22.5 1 95.44 105 THR A N 1
ATOM 844 C CA . THR A 1 105 ? -12.203 -20.734 -22.5 1 95.44 105 THR A CA 1
ATOM 845 C C . THR A 1 105 ? -11.766 -21.656 -21.359 1 95.44 105 THR A C 1
ATOM 847 O O . THR A 1 105 ? -10.688 -21.469 -20.781 1 95.44 105 THR A O 1
ATOM 850 N N . PRO A 1 106 ? -12.617 -22.578 -20.969 1 97.5 106 PRO A N 1
ATOM 851 C CA . PRO A 1 106 ? -12.211 -23.516 -19.922 1 97.5 106 PRO A CA 1
ATOM 852 C C . PRO A 1 106 ? -10.93 -24.281 -20.281 1 97.5 106 PRO A C 1
ATOM 854 O O . PRO A 1 106 ? -10.703 -24.609 -21.438 1 97.5 106 PRO A O 1
ATOM 857 N N . VAL A 1 107 ? -10.164 -24.516 -19.266 1 97.88 107 VAL A N 1
ATOM 858 C CA . VAL A 1 107 ? -8.859 -25.125 -19.484 1 97.88 107 VAL A CA 1
ATOM 859 C C . VAL A 1 107 ? -8.758 -26.422 -18.703 1 97.88 107 VAL A C 1
ATOM 861 O O . VAL A 1 107 ? -9.133 -26.469 -17.516 1 97.88 107 VAL A O 1
ATOM 864 N N . THR A 1 108 ? -8.258 -27.453 -19.359 1 96.75 108 THR A N 1
ATOM 865 C CA . THR A 1 108 ? -8.016 -28.734 -18.703 1 96.75 108 THR A CA 1
ATOM 866 C C . THR A 1 108 ? -6.758 -28.672 -17.828 1 96.75 108 THR A C 1
ATOM 868 O O . THR A 1 108 ? -5.742 -28.094 -18.25 1 96.75 108 THR A O 1
ATOM 871 N N . ILE A 1 109 ? -6.852 -29.266 -16.672 1 97.94 109 ILE A N 1
ATOM 872 C CA . ILE A 1 109 ? -5.734 -29.328 -15.734 1 97.94 109 ILE A CA 1
ATOM 873 C C . ILE A 1 109 ? -4.82 -30.5 -16.109 1 97.94 109 ILE A C 1
ATOM 875 O O . ILE A 1 109 ? -5.289 -31.625 -16.297 1 97.94 109 ILE A O 1
ATOM 879 N N . LEU A 1 110 ? -3.549 -30.219 -16.219 1 97.69 110 LEU A N 1
ATOM 880 C CA . LEU A 1 110 ? -2.584 -31.25 -16.578 1 97.69 110 LEU A CA 1
ATOM 881 C C . LEU A 1 110 ? -2.059 -31.953 -15.328 1 97.69 110 LEU A C 1
ATOM 883 O O . LEU A 1 110 ? -1.8 -33.156 -15.352 1 97.69 110 LEU A O 1
ATOM 887 N N . SER A 1 111 ? -1.818 -31.203 -14.328 1 97.81 111 SER A N 1
ATOM 888 C CA . SER A 1 111 ? -1.358 -31.719 -13.039 1 97.81 111 SER A CA 1
ATOM 889 C C . SER A 1 111 ? -1.707 -30.75 -11.914 1 97.81 111 SER A C 1
ATOM 891 O O . SER A 1 111 ? -2.025 -29.578 -12.164 1 97.81 111 SER A O 1
ATOM 893 N N . GLU A 1 112 ? -1.728 -31.297 -10.719 1 98.12 112 GLU A N 1
ATOM 894 C CA . GLU A 1 112 ? -2 -30.469 -9.547 1 98.12 112 GLU A CA 1
ATOM 895 C C . GLU A 1 112 ? -0.998 -30.75 -8.43 1 98.12 112 GLU A C 1
ATOM 897 O O . GLU A 1 112 ? -0.429 -31.828 -8.352 1 98.12 112 GLU A O 1
ATOM 902 N N . GLU A 1 113 ? -0.694 -29.812 -7.719 1 98.5 113 GLU A N 1
ATOM 903 C CA . GLU A 1 113 ? 0.136 -29.891 -6.523 1 98.5 113 GLU A CA 1
ATOM 904 C C . GLU A 1 113 ? -0.531 -29.188 -5.344 1 98.5 113 GLU A C 1
ATOM 906 O O . GLU A 1 113 ? -0.988 -28.047 -5.473 1 98.5 113 GLU A O 1
ATOM 911 N N . LYS A 1 114 ? -0.603 -29.891 -4.258 1 98.62 114 LYS A N 1
ATOM 912 C CA . LYS A 1 114 ? -1.149 -29.266 -3.057 1 98.62 114 LYS A CA 1
ATOM 913 C C . LYS A 1 114 ? -0.091 -28.422 -2.342 1 98.62 114 LYS A C 1
ATOM 915 O O . LYS A 1 114 ? 1.057 -28.859 -2.203 1 98.62 114 LYS A O 1
ATOM 920 N N . ILE A 1 115 ? -0.444 -27.234 -1.926 1 98.81 115 ILE A N 1
ATOM 921 C CA . ILE A 1 115 ? 0.352 -26.375 -1.066 1 98.81 115 ILE A CA 1
ATOM 922 C C . ILE A 1 115 ? -0.252 -26.344 0.335 1 98.81 115 ILE A C 1
ATOM 924 O O . ILE A 1 115 ? -1.357 -25.828 0.53 1 98.81 115 ILE A O 1
ATOM 928 N N . ASP A 1 116 ? 0.404 -26.781 1.265 1 98.44 116 ASP A N 1
ATOM 929 C CA . ASP A 1 116 ? -0.148 -26.922 2.607 1 98.44 116 ASP A CA 1
ATOM 930 C C . ASP A 1 116 ? -0.23 -25.578 3.316 1 98.44 116 ASP A C 1
ATOM 932 O O . ASP A 1 116 ? -1.168 -25.328 4.078 1 98.44 116 ASP A O 1
ATOM 936 N N . ASP A 1 117 ? 0.797 -24.781 3.1 1 98.75 117 ASP A N 1
ATOM 937 C CA . ASP A 1 117 ? 0.867 -23.438 3.686 1 98.75 117 ASP A CA 1
ATOM 938 C C . ASP A 1 117 ? 1.57 -22.469 2.746 1 98.75 117 ASP A C 1
ATOM 940 O O . ASP A 1 117 ? 2.777 -22.578 2.523 1 98.75 117 ASP A O 1
ATOM 944 N N . VAL A 1 118 ? 0.804 -21.562 2.258 1 98.88 118 VAL A N 1
ATOM 945 C CA . VAL A 1 118 ? 1.275 -20.625 1.237 1 98.88 118 VAL A CA 1
ATOM 946 C C . VAL A 1 118 ? 2.492 -19.859 1.756 1 98.88 118 VAL A C 1
ATOM 948 O O . VAL A 1 118 ? 3.518 -19.781 1.076 1 98.88 118 VAL A O 1
ATOM 951 N N . PHE A 1 119 ? 2.391 -19.328 2.973 1 98.88 119 PHE A N 1
ATOM 952 C CA . PHE A 1 119 ? 3.471 -18.516 3.525 1 98.88 119 PHE A CA 1
ATOM 953 C C . PHE A 1 119 ? 4.746 -19.344 3.664 1 98.88 119 PHE A C 1
ATOM 955 O O . PHE A 1 119 ? 5.82 -18.906 3.232 1 98.88 119 PHE A O 1
ATOM 962 N N . SER A 1 120 ? 4.621 -20.516 4.246 1 98.69 120 SER A N 1
ATOM 963 C CA . SER A 1 120 ? 5.777 -21.375 4.43 1 98.69 120 SER A CA 1
ATOM 964 C C . SER A 1 120 ? 6.414 -21.734 3.092 1 98.69 120 SER A C 1
ATOM 966 O O . SER A 1 120 ? 7.641 -21.766 2.969 1 98.69 120 SER A O 1
ATOM 968 N N . TYR A 1 121 ? 5.605 -22.078 2.107 1 98.75 121 TYR A N 1
ATOM 969 C CA . TYR A 1 121 ? 6.121 -22.391 0.779 1 98.75 121 TYR A CA 1
ATOM 970 C C . TYR A 1 121 ? 6.926 -21.219 0.219 1 98.75 121 TYR A C 1
ATOM 972 O O . TYR A 1 121 ? 8.055 -21.406 -0.254 1 98.75 121 TYR A O 1
ATOM 980 N N . LEU A 1 122 ? 6.359 -20 0.258 1 98.75 122 LEU A N 1
ATOM 981 C CA . LEU A 1 122 ? 6.977 -18.828 -0.361 1 98.75 122 LEU A CA 1
ATOM 982 C C . LEU A 1 122 ? 8.281 -18.469 0.344 1 98.75 122 LEU A C 1
ATOM 984 O O . LEU A 1 122 ? 9.234 -18.031 -0.3 1 98.75 122 LEU A O 1
ATOM 988 N N . MET A 1 123 ? 8.32 -18.625 1.65 1 98.25 123 MET A N 1
ATOM 989 C CA . MET A 1 123 ? 9.523 -18.328 2.416 1 98.25 123 MET A CA 1
ATOM 990 C C . MET A 1 123 ? 10.688 -19.219 1.976 1 98.25 123 MET A C 1
ATOM 992 O O . MET A 1 123 ? 11.852 -18.844 2.113 1 98.25 123 MET A O 1
ATOM 996 N N . LYS A 1 124 ? 10.367 -20.375 1.403 1 97.75 124 LYS A N 1
ATOM 997 C CA . LYS A 1 124 ? 11.391 -21.328 0.984 1 97.75 124 LYS A CA 1
ATOM 998 C C . LYS A 1 124 ? 11.609 -21.266 -0.525 1 97.75 124 LYS A C 1
ATOM 1000 O O . LYS A 1 124 ? 12.492 -21.938 -1.056 1 97.75 124 LYS A O 1
ATOM 1005 N N . SER A 1 125 ? 10.859 -20.5 -1.158 1 98.06 125 SER A N 1
ATOM 1006 C CA . SER A 1 125 ? 10.914 -20.438 -2.613 1 98.06 125 SER A CA 1
ATOM 1007 C C . SER A 1 125 ? 11.93 -19.391 -3.078 1 98.06 125 SER A C 1
ATOM 1009 O O . SER A 1 125 ? 12.766 -18.938 -2.293 1 98.06 125 SER A O 1
ATOM 1011 N N . SER A 1 126 ? 11.883 -19.062 -4.391 1 97.5 126 SER A N 1
ATOM 1012 C CA . SER A 1 126 ? 12.836 -18.125 -4.973 1 97.5 126 SER A CA 1
ATOM 1013 C C . SER A 1 126 ? 12.32 -16.688 -4.906 1 97.5 126 SER A C 1
ATOM 1015 O O . SER A 1 126 ? 13.07 -15.742 -5.145 1 97.5 126 SER A O 1
ATOM 1017 N N . ILE A 1 127 ? 11.086 -16.5 -4.602 1 98.38 127 ILE A N 1
ATOM 1018 C CA . ILE A 1 127 ? 10.531 -15.156 -4.504 1 98.38 127 ILE A CA 1
ATOM 1019 C C . ILE A 1 127 ? 11.156 -14.43 -3.312 1 98.38 127 ILE A C 1
ATOM 1021 O O . ILE A 1 127 ? 11.398 -15.031 -2.268 1 98.38 127 ILE A O 1
ATOM 1025 N N . CYS A 1 128 ? 11.445 -13.148 -3.445 1 98.81 128 CYS A N 1
ATOM 1026 C CA . CYS A 1 128 ? 11.922 -12.32 -2.34 1 98.81 128 CYS A CA 1
ATOM 1027 C C . CYS A 1 128 ? 10.758 -11.812 -1.495 1 98.81 128 CYS A C 1
ATOM 1029 O O . CYS A 1 128 ? 10 -10.945 -1.931 1 98.81 128 CYS A O 1
ATOM 1031 N N . MET A 1 129 ? 10.602 -12.344 -0.335 1 98.75 129 MET A N 1
ATOM 1032 C CA . MET A 1 129 ? 9.586 -11.898 0.618 1 98.75 129 MET A CA 1
ATOM 1033 C C . MET A 1 129 ? 10.148 -10.812 1.536 1 98.75 129 MET A C 1
ATOM 1035 O O . MET A 1 129 ? 11.102 -11.055 2.275 1 98.75 129 MET A O 1
ATOM 1039 N N . ILE A 1 130 ? 9.562 -9.648 1.477 1 98.81 130 ILE A N 1
ATOM 1040 C CA . ILE A 1 130 ? 10.133 -8.492 2.16 1 98.81 130 ILE A CA 1
ATOM 1041 C C . ILE A 1 130 ? 9.133 -7.953 3.184 1 98.81 130 ILE A C 1
ATOM 1043 O O . ILE A 1 130 ? 8.039 -7.512 2.822 1 98.81 130 ILE A O 1
ATOM 1047 N N . THR A 1 131 ? 9.477 -7.953 4.445 1 98.69 131 THR A N 1
ATOM 1048 C CA . THR A 1 131 ? 8.594 -7.457 5.492 1 98.69 131 THR A CA 1
ATOM 1049 C C . THR A 1 131 ? 8.594 -5.934 5.527 1 98.69 131 THR A C 1
ATOM 1051 O O . THR A 1 131 ? 9.484 -5.293 4.969 1 98.69 131 THR A O 1
ATOM 1054 N N . TYR A 1 132 ? 7.629 -5.422 6.184 1 98.5 132 TYR A N 1
ATOM 1055 C CA . TYR A 1 132 ? 7.469 -3.977 6.32 1 98.5 132 TYR A CA 1
ATOM 1056 C C . TYR A 1 132 ? 8.695 -3.352 6.969 1 98.5 132 TYR A C 1
ATOM 1058 O O . TYR A 1 132 ? 9.234 -2.359 6.469 1 98.5 132 TYR A O 1
ATOM 1066 N N . ASP A 1 133 ? 9.203 -3.902 8 1 97.88 133 ASP A N 1
ATOM 1067 C CA . ASP A 1 133 ? 10.352 -3.379 8.727 1 97.88 133 ASP A CA 1
ATOM 1068 C C . ASP A 1 133 ? 11.609 -3.428 7.863 1 97.88 133 ASP A C 1
ATOM 1070 O O . ASP A 1 133 ? 12.43 -2.504 7.895 1 97.88 133 ASP A O 1
ATOM 1074 N N . GLN A 1 134 ? 11.758 -4.508 7.125 1 98.44 134 GLN A N 1
ATOM 1075 C CA . GLN A 1 134 ? 12.914 -4.625 6.246 1 98.44 134 GLN A CA 1
ATOM 1076 C C . GLN A 1 134 ? 12.938 -3.5 5.215 1 98.44 134 GLN A C 1
ATOM 1078 O O . GLN A 1 134 ? 14 -2.969 4.891 1 98.44 134 GLN A O 1
ATOM 1083 N N . LYS A 1 135 ? 11.75 -3.24 4.676 1 98.25 135 LYS A N 1
ATOM 1084 C CA . LYS A 1 135 ? 11.641 -2.158 3.703 1 98.25 135 LYS A CA 1
ATOM 1085 C C . LYS A 1 135 ? 12.086 -0.829 4.305 1 98.25 135 LYS A C 1
ATOM 1087 O O . LYS A 1 135 ? 12.852 -0.087 3.686 1 98.25 135 LYS A O 1
ATOM 1092 N N . LEU A 1 136 ? 11.625 -0.534 5.5 1 98.19 136 LEU A N 1
ATOM 1093 C CA . LEU A 1 136 ? 11.992 0.706 6.18 1 98.19 136 LEU A CA 1
ATOM 1094 C C . LEU A 1 136 ? 13.492 0.764 6.434 1 98.19 136 LEU A C 1
ATOM 1096 O O . LEU A 1 136 ? 14.125 1.799 6.211 1 98.19 136 LEU A O 1
ATOM 1100 N N . ASP A 1 137 ? 14.031 -0.343 6.891 1 98.19 137 ASP A N 1
ATOM 1101 C CA . ASP A 1 137 ? 15.469 -0.411 7.121 1 98.19 137 ASP A CA 1
ATOM 1102 C C . ASP A 1 137 ? 16.25 -0.151 5.832 1 98.19 137 ASP A C 1
ATOM 1104 O O . ASP A 1 137 ? 17.25 0.564 5.84 1 98.19 137 ASP A O 1
ATOM 1108 N N . ALA A 1 138 ? 15.781 -0.758 4.785 1 98.62 138 ALA A N 1
ATOM 1109 C CA . ALA A 1 138 ? 16.438 -0.571 3.494 1 98.62 138 ALA A CA 1
ATOM 1110 C C . ALA A 1 138 ? 16.406 0.894 3.07 1 98.62 138 ALA A C 1
ATOM 1112 O O . ALA A 1 138 ? 17.406 1.434 2.604 1 98.62 138 ALA A O 1
ATOM 1113 N N . MET A 1 139 ? 15.242 1.525 3.23 1 98.5 139 MET A N 1
ATOM 1114 C CA . MET A 1 139 ? 15.094 2.922 2.836 1 98.5 139 MET A CA 1
ATOM 1115 C C . MET A 1 139 ? 15.984 3.824 3.688 1 98.5 139 MET A C 1
ATOM 1117 O O . MET A 1 139 ? 16.578 4.781 3.182 1 98.5 139 MET A O 1
ATOM 1121 N N . GLU A 1 140 ? 16.062 3.545 4.953 1 98.25 140 GLU A N 1
ATOM 1122 C CA . GLU A 1 140 ? 16.953 4.309 5.824 1 98.25 140 GLU A CA 1
ATOM 1123 C C . GLU A 1 140 ? 18.406 4.121 5.422 1 98.25 140 GLU A C 1
ATOM 1125 O O . GLU A 1 140 ? 19.141 5.098 5.273 1 98.25 140 GLU A O 1
ATOM 1130 N N . ALA A 1 141 ? 18.812 2.85 5.262 1 97.88 141 ALA A N 1
ATOM 1131 C CA . ALA A 1 141 ? 20.188 2.537 4.895 1 97.88 141 ALA A CA 1
ATOM 1132 C C . ALA A 1 141 ? 20.562 3.191 3.568 1 97.88 141 ALA A C 1
ATOM 1134 O O . ALA A 1 141 ? 21.703 3.602 3.373 1 97.88 141 ALA A O 1
ATOM 1135 N N . TYR A 1 142 ? 19.625 3.297 2.684 1 97.94 142 TYR A N 1
ATOM 1136 C CA . TYR A 1 142 ? 19.828 3.859 1.353 1 97.94 142 TYR A CA 1
ATOM 1137 C C . TYR A 1 142 ? 19.812 5.383 1.396 1 97.94 142 TYR A C 1
ATOM 1139 O O . TYR A 1 142 ? 20.094 6.039 0.387 1 97.94 142 TYR A O 1
ATOM 1147 N N . GLY A 1 143 ? 19.438 5.98 2.551 1 97.81 143 GLY A N 1
ATOM 1148 C CA . GLY A 1 143 ? 19.484 7.422 2.738 1 97.81 143 GLY A CA 1
ATOM 1149 C C . GLY A 1 143 ? 18.188 8.109 2.346 1 97.81 143 GLY A C 1
ATOM 1150 O O . GLY A 1 143 ? 18.156 9.328 2.164 1 97.81 143 GLY A O 1
ATOM 1151 N N . LEU A 1 144 ? 17.141 7.312 2.172 1 98.5 144 LEU A N 1
ATOM 1152 C CA . LEU A 1 144 ? 15.859 7.902 1.789 1 98.5 144 LEU A CA 1
ATOM 1153 C C . LEU A 1 144 ? 15.109 8.43 3.01 1 98.5 144 LEU A C 1
ATOM 1155 O O . LEU A 1 144 ? 14.297 9.352 2.896 1 98.5 144 LEU A O 1
ATOM 1159 N N . ILE A 1 145 ? 15.328 7.816 4.164 1 98.25 145 ILE A N 1
ATOM 1160 C CA . ILE A 1 145 ? 14.812 8.297 5.441 1 98.25 145 ILE A CA 1
ATOM 1161 C C . ILE A 1 145 ? 15.969 8.836 6.289 1 98.25 145 ILE A C 1
ATOM 1163 O O . ILE A 1 145 ? 16.719 8.062 6.898 1 98.25 145 ILE A O 1
ATOM 1167 N N . LYS A 1 146 ? 16.047 10.094 6.25 1 96.56 146 LYS A N 1
ATOM 1168 C CA . LYS A 1 146 ? 17.141 10.758 6.953 1 96.56 146 LYS A CA 1
ATOM 1169 C C . LYS A 1 146 ? 16.75 12.188 7.332 1 96.56 146 LYS A C 1
ATOM 1171 O O . LYS A 1 146 ? 15.867 12.789 6.719 1 96.56 146 LYS A O 1
ATOM 1176 N N . GLN A 1 147 ? 17.391 12.68 8.375 1 92.94 147 GLN A N 1
ATOM 1177 C CA . GLN A 1 147 ? 17.188 14.07 8.781 1 92.94 147 GLN A CA 1
ATOM 1178 C C . GLN A 1 147 ? 17.688 15.039 7.719 1 92.94 147 GLN A C 1
ATOM 1180 O O . GLN A 1 147 ? 18.797 14.875 7.203 1 92.94 147 GLN A O 1
ATOM 1185 N N . LYS A 1 148 ? 16.75 15.945 7.289 1 86.5 148 LYS A N 1
ATOM 1186 C CA . LYS A 1 148 ? 17.141 16.984 6.336 1 86.5 148 LYS A CA 1
ATOM 1187 C C . LYS A 1 148 ? 17.703 18.203 7.051 1 86.5 148 LYS A C 1
ATOM 1189 O O . LYS A 1 148 ? 17.297 18.516 8.164 1 86.5 148 LYS A O 1
ATOM 1194 N N . MET B 1 1 ? 5.914 30.844 24.703 1 43.38 1 MET B N 1
ATOM 1195 C CA . MET B 1 1 ? 5.574 30.625 23.297 1 43.38 1 MET B CA 1
ATOM 1196 C C . MET B 1 1 ? 4.426 29.641 23.156 1 43.38 1 MET B C 1
ATOM 1198 O O . MET B 1 1 ? 4.383 28.625 23.875 1 43.38 1 MET B O 1
ATOM 1202 N N . MET B 1 2 ? 3.252 29.984 22.578 1 60.28 2 MET B N 1
ATOM 1203 C CA . MET B 1 2 ? 2.051 29.156 22.609 1 60.28 2 MET B CA 1
ATOM 1204 C C . MET B 1 2 ? 2.307 27.797 21.969 1 60.28 2 MET B C 1
ATOM 1206 O O . MET B 1 2 ? 2.951 27.719 20.922 1 60.28 2 MET B O 1
ATOM 1210 N N . ASN B 1 3 ? 2.107 26.703 22.703 1 89.94 3 ASN B N 1
ATOM 1211 C CA . ASN B 1 3 ? 2.215 25.344 22.203 1 89.94 3 ASN B CA 1
ATOM 1212 C C . ASN B 1 3 ? 1.102 25.016 21.219 1 89.94 3 ASN B C 1
ATOM 1214 O O . ASN B 1 3 ? -0.08 25.094 21.547 1 89.94 3 ASN B O 1
ATOM 1218 N N . VAL B 1 4 ? 1.429 25.078 19.953 1 96.94 4 VAL B N 1
ATOM 1219 C CA . VAL B 1 4 ? 0.395 24.953 18.922 1 96.94 4 VAL B CA 1
ATOM 1220 C C . VAL B 1 4 ? 0.491 23.578 18.266 1 96.94 4 VAL B C 1
ATOM 1222 O O . VAL B 1 4 ? 1.507 22.891 18.375 1 96.94 4 VAL B O 1
ATOM 1225 N N . LEU B 1 5 ? -0.649 23.234 17.75 1 97.19 5 LEU B N 1
ATOM 1226 C CA . LEU B 1 5 ? -0.744 22.109 16.828 1 97.19 5 LEU B CA 1
ATOM 1227 C C . LEU B 1 5 ? -1.177 22.562 15.438 1 97.19 5 LEU B C 1
ATOM 1229 O O . LEU B 1 5 ? -1.573 23.719 15.258 1 97.19 5 LEU B O 1
ATOM 1233 N N . TYR B 1 6 ? -1.04 21.672 14.516 1 98.12 6 TYR B N 1
ATOM 1234 C CA . TYR B 1 6 ? -1.368 22 13.133 1 98.12 6 TYR B CA 1
ATOM 1235 C C . TYR B 1 6 ? -2.488 21.109 12.617 1 98.12 6 TYR B C 1
ATOM 1237 O O . TYR B 1 6 ? -2.521 19.906 12.906 1 98.12 6 TYR B O 1
ATOM 1245 N N . HIS B 1 7 ? -3.408 21.688 11.875 1 98.06 7 HIS B N 1
ATOM 1246 C CA . HIS B 1 7 ? -4.449 21 11.117 1 98.06 7 HIS B CA 1
ATOM 1247 C C . HIS B 1 7 ? -4.426 21.422 9.648 1 98.06 7 HIS B C 1
ATOM 1249 O O . HIS B 1 7 ? -4.332 22.625 9.344 1 98.06 7 HIS B O 1
ATOM 1255 N N . GLY B 1 8 ? -4.441 20.469 8.781 1 98.19 8 GLY B N 1
ATOM 1256 C CA . GLY B 1 8 ? -4.52 20.75 7.355 1 98.19 8 GLY B CA 1
ATOM 1257 C C . GLY B 1 8 ? -5.891 20.469 6.77 1 98.19 8 GLY B C 1
ATOM 1258 O O . GLY B 1 8 ? -6.559 19.5 7.16 1 98.19 8 GLY B O 1
ATOM 1259 N N . SER B 1 9 ? -6.328 21.297 5.797 1 97.69 9 SER B N 1
ATOM 1260 C CA . SER B 1 9 ? -7.605 21.125 5.113 1 97.69 9 SER B CA 1
ATOM 1261 C C . SER B 1 9 ? -7.562 21.703 3.705 1 97.69 9 SER B C 1
ATOM 1263 O O . SER B 1 9 ? -6.969 22.766 3.482 1 97.69 9 SER B O 1
ATOM 1265 N N . ALA B 1 10 ? -8.219 21.031 2.818 1 97.25 10 ALA B N 1
ATOM 1266 C CA . ALA B 1 10 ? -8.359 21.547 1.458 1 97.25 10 ALA B CA 1
ATOM 1267 C C . ALA B 1 10 ? -9.359 22.703 1.401 1 97.25 10 ALA B C 1
ATOM 1269 O O . ALA B 1 10 ? -9.32 23.531 0.488 1 97.25 10 ALA B O 1
ATOM 1270 N N . LYS B 1 11 ? -10.266 22.75 2.299 1 95.88 11 LYS B N 1
ATOM 1271 C CA . LYS B 1 11 ? -11.289 23.781 2.367 1 95.88 11 LYS B CA 1
ATOM 1272 C C . LYS B 1 11 ? -10.875 24.906 3.314 1 95.88 11 LYS B C 1
ATOM 1274 O O . LYS B 1 11 ? -10.18 24.656 4.301 1 95.88 11 LYS B O 1
ATOM 1279 N N . HIS B 1 12 ? -11.312 26.047 2.945 1 97.25 12 HIS B N 1
ATOM 1280 C CA . HIS B 1 12 ? -11.117 27.156 3.869 1 97.25 12 HIS B CA 1
ATOM 1281 C C . HIS B 1 12 ? -12.102 27.094 5.035 1 97.25 12 HIS B C 1
ATOM 1283 O O . HIS B 1 12 ? -13.312 27.094 4.832 1 97.25 12 HIS B O 1
ATOM 1289 N N . LEU B 1 13 ? -11.578 27.109 6.188 1 96.75 13 LEU B N 1
ATOM 1290 C CA . LEU B 1 13 ? -12.398 26.953 7.383 1 96.75 13 LEU B CA 1
ATOM 1291 C C . LEU B 1 13 ? -12.297 28.172 8.281 1 96.75 13 LEU B C 1
ATOM 1293 O O . LEU B 1 13 ? -11.227 28.797 8.383 1 96.75 13 LEU B O 1
ATOM 1297 N N . THR B 1 14 ? -13.289 28.531 8.938 1 95.06 14 THR B N 1
ATOM 1298 C CA . THR B 1 14 ? -13.289 29.625 9.898 1 95.06 14 THR B CA 1
ATOM 1299 C C . THR B 1 14 ? -13.289 29.078 11.328 1 95.06 14 THR B C 1
ATOM 1301 O O . THR B 1 14 ? -12.906 29.781 12.266 1 95.06 14 THR B O 1
ATOM 1304 N N . VAL B 1 15 ? -13.695 27.906 11.445 1 95.88 15 VAL B N 1
ATOM 1305 C CA . VAL B 1 15 ? -13.688 27.125 12.68 1 95.88 15 VAL B CA 1
ATOM 1306 C C . VAL B 1 15 ? -13.477 25.641 12.367 1 95.88 15 VAL B C 1
ATOM 1308 O O . VAL B 1 15 ? -13.875 25.172 11.305 1 95.88 15 VAL B O 1
ATOM 1311 N N . LEU B 1 16 ? -12.828 24.953 13.266 1 97.56 16 LEU B N 1
ATOM 1312 C CA . LEU B 1 16 ? -12.68 23.5 13.094 1 97.56 16 LEU B CA 1
ATOM 1313 C C . LEU B 1 16 ? -13.75 22.75 13.875 1 97.56 16 LEU B C 1
ATOM 1315 O O . LEU B 1 16 ? -13.703 22.703 15.109 1 97.56 16 LEU B O 1
ATOM 1319 N N . GLU B 1 17 ? -14.555 22.188 13.156 1 96.44 17 GLU B N 1
ATOM 1320 C CA . GLU B 1 17 ? -15.617 21.391 13.766 1 96.44 17 GLU B CA 1
ATOM 1321 C C . GLU B 1 17 ? -15.25 19.922 13.789 1 96.44 17 GLU B C 1
ATOM 1323 O O . GLU B 1 17 ? -14.68 19.391 12.828 1 96.44 17 GLU B O 1
ATOM 1328 N N . PRO B 1 18 ? -15.594 19.266 14.922 1 95.75 18 PRO B N 1
ATOM 1329 C CA . PRO 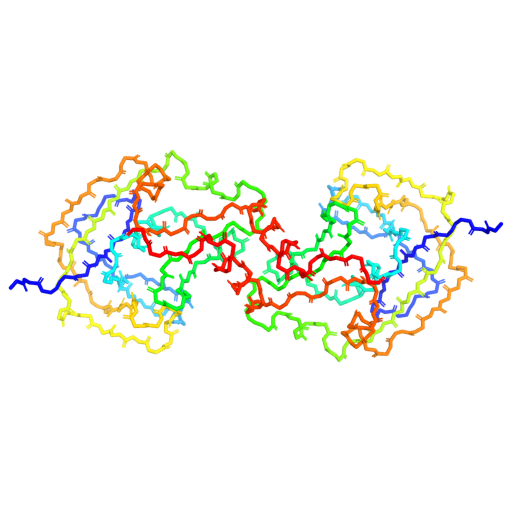B 1 18 ? -15.383 17.812 14.922 1 95.75 18 PRO B CA 1
ATOM 1330 C C . PRO B 1 18 ? -16.109 17.109 13.773 1 95.75 18 PRO B C 1
ATOM 1332 O O . PRO B 1 18 ? -17.25 17.469 13.453 1 95.75 18 PRO B O 1
ATOM 1335 N N . ARG B 1 19 ? -15.445 16.203 13.164 1 92.19 19 ARG B N 1
ATOM 1336 C CA . ARG B 1 19 ? -16.016 15.375 12.109 1 92.19 19 ARG B CA 1
ATOM 1337 C C . ARG B 1 19 ? -15.805 13.891 12.391 1 92.19 19 ARG B C 1
ATOM 1339 O O . ARG B 1 19 ? -14.883 13.516 13.125 1 92.19 19 ARG B O 1
ATOM 1346 N N . PRO B 1 20 ? -16.672 13.102 11.828 1 87.94 20 PRO B N 1
ATOM 1347 C CA . PRO B 1 20 ? -16.484 11.664 12.047 1 87.94 20 PRO B CA 1
ATOM 1348 C C . PRO B 1 20 ? -15.195 11.133 11.414 1 87.94 20 PRO B C 1
ATOM 1350 O O . PRO B 1 20 ? -14.797 11.578 10.336 1 87.94 20 PRO B O 1
ATOM 1353 N N . SER B 1 21 ? -14.594 10.273 12.156 1 81.81 21 SER B N 1
ATOM 1354 C CA . SER B 1 21 ? -13.383 9.633 11.648 1 81.81 21 SER B CA 1
ATOM 1355 C C . SER B 1 21 ? -13.422 8.125 11.867 1 81.81 21 SER B C 1
ATOM 1357 O O . SER B 1 21 ? -13.82 7.656 12.938 1 81.81 21 SER B O 1
ATOM 1359 N N . ARG B 1 22 ? -12.867 7.473 10.867 1 74.94 22 ARG B N 1
ATOM 1360 C CA . ARG B 1 22 ? -12.805 6.02 10.945 1 74.94 22 ARG B CA 1
ATOM 1361 C C . ARG B 1 22 ? -11.742 5.574 11.945 1 74.94 22 ARG B C 1
ATOM 1363 O O . ARG B 1 22 ? -11.812 4.473 12.492 1 74.94 22 ARG B O 1
ATOM 1370 N N . VAL B 1 23 ? -10.898 6.422 12.273 1 73.94 23 VAL B N 1
ATOM 1371 C CA . VAL B 1 23 ? -9.742 6.074 13.094 1 73.94 23 VAL B CA 1
ATOM 1372 C C . VAL B 1 23 ? -10.18 5.926 14.555 1 73.94 23 VAL B C 1
ATOM 1374 O O . VAL B 1 23 ? -9.602 5.133 15.305 1 73.94 23 VAL B O 1
ATOM 1377 N N . ILE B 1 24 ? -11.188 6.625 14.875 1 75.38 24 ILE B N 1
ATOM 1378 C CA . ILE B 1 24 ? -11.641 6.578 16.266 1 75.38 24 ILE B CA 1
ATOM 1379 C C . ILE B 1 24 ? -13.094 6.109 16.312 1 75.38 24 ILE B C 1
ATOM 1381 O O . ILE B 1 24 ? -13.922 6.727 16.984 1 75.38 24 ILE B O 1
ATOM 1385 N N . ASP B 1 25 ? -13.383 5.004 15.617 1 78.81 25 ASP B N 1
ATOM 1386 C CA . ASP B 1 25 ? -14.664 4.309 15.656 1 78.81 25 ASP B CA 1
ATOM 1387 C C . ASP B 1 25 ? -15.82 5.266 15.352 1 78.81 25 ASP B C 1
ATOM 1389 O O . ASP B 1 25 ? -16.812 5.301 16.078 1 78.81 25 ASP B O 1
ATOM 1393 N N . ASN B 1 26 ? -15.539 6.195 14.555 1 78.75 26 ASN B N 1
ATOM 1394 C CA . ASN B 1 26 ? -16.547 7.098 14 1 78.75 26 ASN B CA 1
ATOM 1395 C C . ASN B 1 26 ? -16.969 8.164 15.008 1 78.75 26 ASN B C 1
ATOM 1397 O O . ASN B 1 26 ? -18.016 8.773 14.867 1 78.75 26 ASN B O 1
ATOM 1401 N N . GLU B 1 27 ? -16.203 8.211 16.031 1 84.31 27 GLU B N 1
ATOM 1402 C CA . GLU B 1 27 ? -16.391 9.391 16.875 1 84.31 27 GLU B CA 1
ATOM 1403 C C . GLU B 1 27 ? -15.984 10.664 16.141 1 84.31 27 GLU B C 1
ATOM 1405 O O . GLU B 1 27 ? -15.203 10.617 15.188 1 84.31 27 GLU B O 1
ATOM 1410 N N . LYS B 1 28 ? -16.656 11.711 16.594 1 92.38 28 LYS B N 1
ATOM 1411 C CA . LYS B 1 28 ? -16.328 13 15.969 1 92.38 28 LYS B CA 1
ATOM 1412 C C . LYS B 1 28 ? -15.172 13.68 16.688 1 92.38 28 LYS B C 1
ATOM 1414 O O . LYS B 1 28 ? -15.133 13.727 17.922 1 92.38 28 LYS B O 1
ATOM 1419 N N . ALA B 1 29 ? -14.266 14.195 15.93 1 94.25 29 ALA B N 1
ATOM 1420 C CA . ALA B 1 29 ? -13.141 14.906 16.516 1 94.25 29 ALA B CA 1
ATOM 1421 C C . ALA B 1 29 ? -12.477 15.828 15.508 1 94.25 29 ALA B C 1
ATOM 1423 O O . ALA B 1 29 ? -12.672 15.68 14.297 1 94.25 29 ALA B O 1
ATOM 1424 N N . VAL B 1 30 ? -11.836 16.766 16.031 1 95.75 30 VAL B N 1
ATOM 1425 C CA . VAL B 1 30 ? -10.859 17.516 15.273 1 95.75 30 VAL B CA 1
ATOM 1426 C C . VAL B 1 30 ? -9.469 16.906 15.453 1 95.75 30 VAL B C 1
ATOM 1428 O O . VAL B 1 30 ? -9.031 16.688 16.578 1 95.75 30 VAL B O 1
ATOM 1431 N N . PHE B 1 31 ? -8.859 16.672 14.398 1 94.62 31 PHE B N 1
ATOM 1432 C CA . PHE B 1 31 ? -7.508 16.125 14.445 1 94.62 31 PHE B CA 1
ATOM 1433 C C . PHE B 1 31 ? -6.473 17.219 14.242 1 94.62 31 PHE B C 1
ATOM 1435 O O . PHE B 1 31 ? -6.707 18.172 13.492 1 94.62 31 PHE B O 1
ATOM 1442 N N . ALA B 1 32 ? -5.363 17.062 14.898 1 95.44 32 ALA B N 1
ATOM 1443 C CA . ALA B 1 32 ? -4.219 17.953 14.719 1 95.44 32 ALA B CA 1
ATOM 1444 C C . ALA B 1 32 ? -2.906 17.219 15 1 95.44 32 ALA B C 1
ATOM 1446 O O . ALA B 1 32 ? -2.912 16.078 15.477 1 95.44 32 ALA B O 1
ATOM 1447 N N . THR B 1 33 ? -1.816 17.828 14.656 1 95.62 33 THR B N 1
ATOM 1448 C CA . THR B 1 33 ? -0.49 17.25 14.836 1 95.62 33 THR B CA 1
ATOM 1449 C C . THR B 1 33 ? 0.526 18.328 15.203 1 95.62 33 THR B C 1
ATOM 1451 O O . THR B 1 33 ? 0.304 19.516 14.938 1 95.62 33 THR B O 1
ATOM 1454 N N . ASP B 1 34 ? 1.567 17.891 15.812 1 94.25 34 ASP B N 1
ATOM 1455 C CA . ASP B 1 34 ? 2.625 18.844 16.172 1 94.25 34 ASP B CA 1
ATOM 1456 C C . ASP B 1 34 ? 3.602 19.031 15.016 1 94.25 34 ASP B C 1
ATOM 1458 O O . ASP B 1 34 ? 4.586 19.766 15.141 1 94.25 34 ASP B O 1
ATOM 1462 N N . SER B 1 35 ? 3.363 18.469 13.914 1 95.38 35 SER B N 1
ATOM 1463 C CA . SER B 1 35 ? 4.188 18.594 12.719 1 95.38 35 SER B CA 1
ATOM 1464 C C . SER B 1 35 ? 3.428 19.297 11.594 1 95.38 35 SER B C 1
ATOM 1466 O O . SER B 1 35 ? 2.443 18.75 11.078 1 95.38 35 SER B O 1
ATOM 1468 N N . LYS B 1 36 ? 3.959 20.406 11.234 1 97.75 36 LYS B N 1
ATOM 1469 C CA . LYS B 1 36 ? 3.342 21.125 10.117 1 97.75 36 LYS B CA 1
ATOM 1470 C C . LYS B 1 36 ? 3.387 20.281 8.844 1 97.75 36 LYS B C 1
ATOM 1472 O O . LYS B 1 36 ? 2.398 20.203 8.109 1 97.75 36 LYS B O 1
ATOM 1477 N N . ASP B 1 37 ? 4.551 19.641 8.602 1 98 37 ASP B N 1
ATOM 1478 C CA . ASP B 1 37 ? 4.691 18.812 7.414 1 98 37 ASP B CA 1
ATOM 1479 C C . ASP B 1 37 ? 3.643 17.703 7.398 1 98 37 ASP B C 1
ATOM 1481 O O . ASP B 1 37 ? 3.018 17.438 6.367 1 98 37 ASP B O 1
ATOM 1485 N N . LEU B 1 38 ? 3.498 17.062 8.508 1 97.12 38 LEU B N 1
ATOM 1486 C CA . LEU B 1 38 ? 2.51 16 8.617 1 97.12 38 LEU B CA 1
ATOM 1487 C C . LEU B 1 38 ? 1.106 16.531 8.328 1 97.12 38 LEU B C 1
ATOM 1489 O O . LEU B 1 38 ? 0.328 15.875 7.625 1 97.12 38 LEU B O 1
ATOM 1493 N N . ALA B 1 39 ? 0.75 17.656 8.852 1 97.75 39 ALA B N 1
ATOM 1494 C CA . ALA B 1 39 ? -0.56 18.266 8.617 1 97.75 39 ALA B CA 1
ATOM 1495 C C . ALA B 1 39 ? -0.781 18.516 7.125 1 97.75 39 ALA B C 1
ATOM 1497 O O . ALA B 1 39 ? -1.882 18.312 6.613 1 97.75 39 ALA B O 1
ATOM 1498 N N . VAL B 1 40 ? 0.269 18.969 6.473 1 98.69 40 VAL B N 1
ATOM 1499 C CA . VAL B 1 40 ? 0.168 19.297 5.059 1 98.69 40 VAL B CA 1
ATOM 1500 C C . VAL B 1 40 ? -0.151 18.047 4.254 1 98.69 40 VAL B C 1
ATOM 1502 O O . VAL B 1 40 ? -0.929 18.094 3.297 1 98.69 40 VAL B O 1
ATOM 1505 N N . VAL B 1 41 ? 0.426 16.906 4.629 1 98.12 41 VAL B N 1
ATOM 1506 C CA . VAL B 1 41 ? 0.202 15.656 3.922 1 98.12 41 VAL B CA 1
ATOM 1507 C C . VAL B 1 41 ? -1.291 15.336 3.9 1 98.12 41 VAL B C 1
ATOM 1509 O O . VAL B 1 41 ? -1.782 14.703 2.963 1 98.12 41 VAL B O 1
ATOM 1512 N N . PHE B 1 42 ? -2.033 15.844 4.871 1 96.25 42 PHE B N 1
ATOM 1513 C CA . PHE B 1 42 ? -3.422 15.422 5.039 1 96.25 42 PHE B CA 1
ATOM 1514 C C . PHE B 1 42 ? -4.367 16.422 4.375 1 96.25 42 PHE B C 1
ATOM 1516 O O . PHE B 1 42 ? -5.59 16.266 4.457 1 96.25 42 PHE B O 1
ATOM 1523 N N . ILE B 1 43 ? -3.871 17.375 3.719 1 98.19 43 ILE B N 1
ATOM 1524 C CA . ILE B 1 43 ? -4.727 18.328 3.008 1 98.19 43 ILE B CA 1
ATOM 1525 C C . ILE B 1 43 ? -5.484 17.594 1.9 1 98.19 43 ILE B C 1
ATOM 1527 O O . ILE B 1 43 ? -6.715 17.672 1.832 1 98.19 43 ILE B O 1
ATOM 1531 N N . PRO B 1 44 ? -4.809 16.906 1.004 1 98.19 44 PRO B N 1
ATOM 1532 C CA . PRO B 1 44 ? -5.547 16.156 -0.024 1 98.19 44 PRO B CA 1
ATOM 1533 C C . PRO B 1 44 ? -6.16 14.867 0.505 1 98.19 44 PRO B C 1
ATOM 1535 O O . PRO B 1 44 ? -5.797 14.406 1.591 1 98.19 44 PRO B O 1
ATOM 1538 N N . ARG B 1 45 ? -7.051 14.367 -0.274 1 95.44 45 ARG B N 1
ATOM 1539 C CA . ARG B 1 45 ? -7.621 13.062 0.029 1 95.44 45 ARG B CA 1
ATOM 1540 C C . ARG B 1 45 ? -6.75 11.938 -0.525 1 95.44 45 ARG B C 1
ATOM 1542 O O . ARG B 1 45 ? -6.418 11.93 -1.712 1 95.44 45 ARG B O 1
ATOM 1549 N N . TRP B 1 46 ? -6.398 11.023 0.306 1 96.38 46 TRP B N 1
ATOM 1550 C CA . TRP B 1 46 ? -5.691 9.797 -0.027 1 96.38 46 TRP B CA 1
ATOM 1551 C C . TRP B 1 46 ? -5.891 8.742 1.058 1 96.38 46 TRP B C 1
ATOM 1553 O O . TRP B 1 46 ? -6.484 9.023 2.102 1 96.38 46 TRP B O 1
ATOM 1563 N N . SER B 1 47 ? -5.488 7.555 0.794 1 95 47 SER B N 1
ATOM 1564 C CA . SER B 1 47 ? -5.582 6.465 1.76 1 95 47 SER B CA 1
ATOM 1565 C C . SER B 1 47 ? -4.238 5.77 1.942 1 95 47 SER B C 1
ATOM 1567 O O . SER B 1 47 ? -3.283 6.055 1.22 1 95 47 SER B O 1
ATOM 1569 N N . ASP B 1 48 ? -4.297 4.844 2.887 1 94.62 48 ASP B N 1
ATOM 1570 C CA . ASP B 1 48 ? -3.098 4.055 3.15 1 94.62 48 ASP B CA 1
ATOM 1571 C C . ASP B 1 48 ? -2.754 3.164 1.96 1 94.62 48 ASP B C 1
ATOM 1573 O O . ASP B 1 48 ? -1.632 2.662 1.857 1 94.62 48 ASP B O 1
ATOM 1577 N N . CYS B 1 49 ? -3.617 2.938 1.061 1 97 49 CYS B N 1
ATOM 1578 C CA . CYS B 1 49 ? -3.344 2.174 -0.152 1 97 49 CYS B CA 1
ATOM 1579 C C . CYS B 1 49 ? -2.521 2.994 -1.139 1 97 49 CYS B C 1
ATOM 1581 O O . CYS B 1 49 ? -1.862 2.436 -2.018 1 97 49 CYS B O 1
ATOM 1583 N N . ASP B 1 50 ? -2.541 4.305 -0.906 1 97.94 50 ASP B N 1
ATOM 1584 C CA . ASP B 1 50 ? -1.844 5.203 -1.818 1 97.94 50 ASP B CA 1
ATOM 1585 C C . ASP B 1 50 ? -0.434 5.508 -1.319 1 97.94 50 ASP B C 1
ATOM 1587 O O . ASP B 1 50 ? 0.528 5.461 -2.09 1 97.94 50 ASP B O 1
ATOM 1591 N N . MET B 1 51 ? -0.375 5.82 -0.067 1 97.75 51 MET B N 1
ATOM 1592 C CA . MET B 1 51 ? 0.884 6.266 0.523 1 97.75 51 MET B CA 1
ATOM 1593 C C . MET B 1 51 ? 1.1 5.625 1.892 1 97.75 51 MET B C 1
ATOM 1595 O O . MET B 1 51 ? 0.14 5.371 2.621 1 97.75 51 MET B O 1
ATOM 1599 N N . ASP B 1 52 ? 2.32 5.348 2.129 1 97.31 52 ASP B N 1
ATOM 1600 C CA . ASP B 1 52 ? 2.766 4.953 3.463 1 97.31 52 ASP B CA 1
ATOM 1601 C C . ASP B 1 52 ? 3.352 6.145 4.219 1 97.31 52 ASP B C 1
ATOM 1603 O O . ASP B 1 52 ? 4.383 6.691 3.824 1 97.31 52 ASP B O 1
ATOM 1607 N N . LEU B 1 53 ? 2.648 6.574 5.176 1 96.75 53 LEU B N 1
ATOM 1608 C CA . LEU B 1 53 ? 3.025 7.723 5.992 1 96.75 53 LEU B CA 1
ATOM 1609 C C . LEU B 1 53 ? 3.346 7.293 7.422 1 96.75 53 LEU B C 1
ATOM 1611 O O . LEU B 1 53 ? 2.564 6.57 8.047 1 96.75 53 LEU B O 1
ATOM 1615 N N . GLY B 1 54 ? 4.551 7.723 7.898 1 94.62 54 GLY B N 1
ATOM 1616 C CA . GLY B 1 54 ? 4.906 7.34 9.258 1 94.62 54 GLY B CA 1
ATOM 1617 C C . GLY B 1 54 ? 6.234 7.918 9.711 1 94.62 54 GLY B C 1
ATOM 1618 O O . GLY B 1 54 ? 6.777 8.82 9.07 1 94.62 54 GLY B O 1
ATOM 1619 N N . TYR B 1 55 ? 6.57 7.551 10.898 1 94 55 TYR B N 1
ATOM 1620 C CA . TYR B 1 55 ? 7.879 7.871 11.453 1 94 55 TYR B CA 1
ATOM 1621 C C . TYR B 1 55 ? 8.75 6.625 11.555 1 94 55 TYR B C 1
ATOM 1623 O O . TYR B 1 55 ? 8.281 5.559 11.961 1 94 55 TYR B O 1
ATOM 1631 N N . HIS B 1 56 ? 9.914 6.699 11.055 1 95.19 56 HIS B N 1
ATOM 1632 C CA . HIS B 1 56 ? 10.961 5.695 11.258 1 95.19 56 HIS B CA 1
ATOM 1633 C C . HIS B 1 56 ? 12.18 6.305 11.938 1 95.19 56 HIS B C 1
ATOM 1635 O O . HIS B 1 56 ? 12.812 7.215 11.391 1 95.19 56 HIS B O 1
ATOM 1641 N N . ASN B 1 57 ? 12.43 5.82 13.211 1 93.06 57 ASN B N 1
ATOM 1642 C CA . ASN B 1 57 ? 13.484 6.41 14.023 1 93.06 57 ASN B CA 1
ATOM 1643 C C . ASN B 1 57 ? 13.328 7.926 14.133 1 93.06 57 ASN B C 1
ATOM 1645 O O . ASN B 1 57 ? 14.289 8.664 13.906 1 93.06 57 ASN B O 1
ATOM 1649 N N . ASN B 1 58 ? 12.133 8.391 14.359 1 91.75 58 ASN B N 1
ATOM 1650 C CA . ASN B 1 58 ? 11.734 9.766 14.641 1 91.75 58 ASN B CA 1
ATOM 1651 C C . ASN B 1 58 ? 11.828 10.641 13.398 1 91.75 58 ASN B C 1
ATOM 1653 O O . ASN B 1 58 ? 11.828 11.875 13.5 1 91.75 58 ASN B O 1
ATOM 1657 N N . ILE B 1 59 ? 12.055 10.031 12.281 1 95.88 59 ILE B N 1
ATOM 1658 C CA . ILE B 1 59 ? 12.078 10.781 11.031 1 95.88 59 ILE B CA 1
ATOM 1659 C C . ILE B 1 59 ? 10.773 10.57 10.273 1 95.88 59 ILE B C 1
ATOM 1661 O O . ILE B 1 59 ? 10.383 9.43 10 1 95.88 59 ILE B O 1
ATOM 1665 N N . LEU B 1 60 ? 10.094 11.617 9.977 1 96.75 60 LEU B N 1
ATOM 1666 C CA . LEU B 1 60 ? 8.836 11.578 9.242 1 96.75 60 LEU B CA 1
ATOM 1667 C C . LEU B 1 60 ? 9.078 11.273 7.766 1 96.75 60 LEU B C 1
ATOM 1669 O O . LEU B 1 60 ? 9.953 11.883 7.141 1 96.75 60 LEU B O 1
ATOM 1673 N N . TYR B 1 61 ? 8.352 10.281 7.25 1 98.12 61 TYR B N 1
ATOM 1674 C CA . TYR B 1 61 ? 8.469 9.961 5.832 1 98.12 61 TYR B CA 1
ATOM 1675 C C . TYR B 1 61 ? 7.102 9.711 5.211 1 98.12 61 TYR B C 1
ATOM 1677 O O . TYR B 1 61 ? 6.129 9.461 5.922 1 98.12 61 TYR B O 1
ATOM 1685 N N . CYS B 1 62 ? 7.016 9.898 3.945 1 98.56 62 CYS B N 1
ATOM 1686 C CA . CYS B 1 62 ? 5.895 9.539 3.08 1 98.56 62 CYS B CA 1
ATOM 1687 C C . CYS B 1 62 ? 6.383 8.828 1.826 1 98.56 62 CYS B C 1
ATOM 1689 O O . CYS B 1 62 ? 7.211 9.352 1.086 1 98.56 62 CYS B O 1
ATOM 1691 N N . SER B 1 63 ? 5.863 7.617 1.619 1 98.75 63 SER B N 1
ATOM 1692 C CA . SER B 1 63 ? 6.344 6.824 0.49 1 98.75 63 SER B CA 1
ATOM 1693 C C . SER B 1 63 ? 5.188 6.379 -0.4 1 98.75 63 SER B C 1
ATOM 1695 O O . SER B 1 63 ? 4.109 6.039 0.095 1 98.75 63 SER B O 1
ATOM 1697 N N . GLU B 1 64 ? 5.418 6.363 -1.688 1 98.69 64 GLU B N 1
ATOM 1698 C CA . GLU B 1 64 ? 4.43 5.859 -2.635 1 98.69 64 GLU B CA 1
ATOM 1699 C C . GLU B 1 64 ? 4.191 4.363 -2.439 1 98.69 64 GLU B C 1
ATOM 1701 O O . GLU B 1 64 ? 5.141 3.598 -2.25 1 98.69 64 GLU B O 1
ATOM 1706 N N . GLN B 1 65 ? 2.885 4.004 -2.545 1 98.25 65 GLN B N 1
ATOM 1707 C CA . GLN B 1 65 ? 2.566 2.582 -2.488 1 98.25 65 GLN B CA 1
ATOM 1708 C C . GLN B 1 65 ? 2.471 1.983 -3.889 1 98.25 65 GLN B C 1
ATOM 1710 O O . GLN B 1 65 ? 2.479 0.761 -4.051 1 98.25 65 GLN B O 1
ATOM 1715 N N . TYR B 1 66 ? 2.363 2.664 -4.891 1 96.75 66 TYR B N 1
ATOM 1716 C CA . TYR B 1 66 ? 2.4 2.305 -6.305 1 96.75 66 TYR B CA 1
ATOM 1717 C C . TYR B 1 66 ? 2.984 3.438 -7.141 1 96.75 66 TYR B C 1
ATOM 1719 O O . TYR B 1 66 ? 3.109 4.57 -6.664 1 96.75 66 TYR B O 1
ATOM 1727 N N . PRO B 1 67 ? 3.379 3.17 -8.375 1 96.69 67 PRO B N 1
ATOM 1728 C CA . PRO B 1 67 ? 4.023 4.211 -9.18 1 96.69 67 PRO B CA 1
ATOM 1729 C C . PRO B 1 67 ? 3.15 5.457 -9.344 1 96.69 67 PRO B C 1
ATOM 1731 O O . PRO B 1 67 ? 1.964 5.348 -9.656 1 96.69 67 PRO B O 1
ATOM 1734 N N . ASN B 1 68 ? 3.68 6.641 -9.031 1 98.19 68 ASN B N 1
ATOM 1735 C CA . ASN B 1 68 ? 3.08 7.953 -9.234 1 98.19 68 ASN B CA 1
ATOM 1736 C C . ASN B 1 68 ? 1.922 8.203 -8.273 1 98.19 68 ASN B C 1
ATOM 1738 O O . ASN B 1 68 ? 1.024 8.992 -8.562 1 98.19 68 ASN B O 1
ATOM 1742 N N . ALA B 1 69 ? 1.891 7.5 -7.188 1 98.44 69 ALA B N 1
ATOM 1743 C CA . ALA B 1 69 ? 0.857 7.738 -6.184 1 98.44 69 ALA B CA 1
ATOM 1744 C C . ALA B 1 69 ? 0.882 9.188 -5.703 1 98.44 69 ALA B C 1
ATOM 1746 O O . ALA B 1 69 ? -0.155 9.742 -5.336 1 98.44 69 ALA B O 1
ATOM 1747 N N . PHE B 1 70 ? 2.047 9.898 -5.789 1 98.62 70 PHE B N 1
ATOM 1748 C CA . PHE B 1 70 ? 2.197 11.273 -5.328 1 98.62 70 PHE B CA 1
ATOM 1749 C C . PHE B 1 70 ? 1.42 12.227 -6.227 1 98.62 70 PHE B C 1
ATOM 1751 O O . PHE B 1 70 ? 1.23 13.398 -5.879 1 98.62 70 PHE B O 1
ATOM 1758 N N . ASP B 1 71 ? 0.934 11.758 -7.395 1 98.5 71 ASP B N 1
ATOM 1759 C CA . ASP B 1 71 ? 0.1 12.602 -8.25 1 98.5 71 ASP B CA 1
ATOM 1760 C C . ASP B 1 71 ? -1.133 13.094 -7.496 1 98.5 71 ASP B C 1
ATOM 1762 O O . ASP B 1 71 ? -1.67 14.164 -7.805 1 98.5 71 ASP B O 1
ATOM 1766 N N . LYS B 1 72 ? -1.509 12.375 -6.484 1 98.19 72 LYS B N 1
ATOM 1767 C CA . LYS B 1 72 ? -2.656 12.75 -5.664 1 98.19 72 LYS B CA 1
ATOM 1768 C C . LYS B 1 72 ? -2.373 14.031 -4.879 1 98.19 72 LYS B C 1
ATOM 1770 O O . LYS B 1 72 ? -3.297 14.672 -4.375 1 98.19 72 LYS B O 1
ATOM 1775 N N . LEU B 1 73 ? -1.14 14.383 -4.703 1 98.62 73 LEU B N 1
ATOM 1776 C CA . LEU B 1 73 ? -0.731 15.555 -3.934 1 98.62 73 LEU B CA 1
ATOM 1777 C C . LEU B 1 73 ? -0.522 16.766 -4.844 1 98.62 73 LEU B C 1
ATOM 1779 O O . LEU B 1 73 ? -0.46 17.891 -4.371 1 98.62 73 LEU B O 1
ATOM 1783 N N . LYS B 1 74 ? -0.332 16.547 -6.125 1 98.5 74 LYS B N 1
ATOM 1784 C CA . LYS B 1 74 ? 0.055 17.578 -7.074 1 98.5 74 LYS B CA 1
ATOM 1785 C C . LYS B 1 74 ? -1.139 18.453 -7.449 1 98.5 74 LYS B C 1
ATOM 1787 O O . LYS B 1 74 ? -2.236 17.938 -7.688 1 98.5 74 LYS B O 1
ATOM 1792 N N . GLY B 1 75 ? -0.931 19.703 -7.492 1 98.06 75 GLY B N 1
ATOM 1793 C CA . GLY B 1 75 ? -1.955 20.641 -7.934 1 98.06 75 GLY B CA 1
ATOM 1794 C C . GLY B 1 75 ? -3.021 20.891 -6.883 1 98.06 75 GLY B C 1
ATOM 1795 O O . GLY B 1 75 ? -4.027 21.547 -7.16 1 98.06 75 GLY B O 1
ATOM 1796 N N . ILE B 1 76 ? -2.85 20.344 -5.762 1 98.5 76 ILE B N 1
ATOM 1797 C CA . ILE B 1 76 ? -3.83 20.516 -4.695 1 98.5 76 ILE B CA 1
ATOM 1798 C C . ILE B 1 76 ? -3.389 21.641 -3.768 1 98.5 76 ILE B C 1
ATOM 1800 O O . ILE B 1 76 ? -2.244 21.672 -3.311 1 98.5 76 ILE B O 1
ATOM 1804 N N . SER B 1 77 ? -4.223 22.578 -3.57 1 98.62 77 SER B N 1
ATOM 1805 C CA . SER B 1 77 ? -4.008 23.656 -2.611 1 98.62 77 SER B CA 1
ATOM 1806 C C . SER B 1 77 ? -4.832 23.453 -1.347 1 98.62 77 SER B C 1
ATOM 1808 O O . SER B 1 77 ? -5.727 22.594 -1.315 1 98.62 77 SER B O 1
ATOM 1810 N N . GLY B 1 78 ? -4.504 24.156 -0.303 1 98.69 78 GLY B N 1
ATOM 1811 C CA . GLY B 1 78 ? -5.25 24.094 0.944 1 98.69 78 GLY B CA 1
ATOM 1812 C C . GLY B 1 78 ? -4.73 25.047 1.998 1 98.69 78 GLY B C 1
ATOM 1813 O O . GLY B 1 78 ? -4.145 26.078 1.669 1 98.69 78 GLY B O 1
ATOM 1814 N N . PHE B 1 79 ? -5.113 24.703 3.238 1 98.81 79 PHE B N 1
ATOM 1815 C CA . PHE B 1 79 ? -4.809 25.594 4.359 1 98.81 79 PHE B CA 1
ATOM 1816 C C . PHE B 1 79 ? -4.266 24.797 5.539 1 98.81 79 PHE B C 1
ATOM 1818 O O . PHE B 1 79 ? -4.723 23.688 5.812 1 98.81 79 PHE B O 1
ATOM 1825 N N . ILE B 1 80 ? -3.307 25.391 6.195 1 98.81 80 ILE B N 1
ATOM 1826 C CA . ILE B 1 80 ? -2.826 24.922 7.488 1 98.81 80 ILE B CA 1
ATOM 1827 C C . ILE B 1 80 ? -3.303 25.859 8.586 1 98.81 80 ILE B C 1
ATOM 1829 O O . ILE B 1 80 ? -3.152 27.078 8.477 1 98.81 80 ILE B O 1
ATOM 1833 N N . TYR B 1 81 ? -3.844 25.297 9.562 1 98.62 81 TYR B N 1
ATOM 1834 C CA . TYR B 1 81 ? -4.328 26.062 10.711 1 98.62 81 TYR B CA 1
ATOM 1835 C C . TYR B 1 81 ? -3.518 25.734 11.961 1 98.62 81 TYR B C 1
ATOM 1837 O O . TYR B 1 81 ? -3.17 24.578 12.195 1 98.62 81 TYR B O 1
ATOM 1845 N N . GLN B 1 82 ? -3.242 26.719 12.695 1 98.5 82 GLN B N 1
ATOM 1846 C CA . GLN B 1 82 ? -2.709 26.531 14.039 1 98.5 82 GLN B CA 1
ATOM 1847 C C . GLN B 1 82 ? -3.82 26.578 15.086 1 98.5 82 GLN B C 1
ATOM 1849 O O . GLN B 1 82 ? -4.734 27.391 14.992 1 98.5 82 GLN B O 1
ATOM 1854 N N . VAL B 1 83 ? -3.738 25.703 16.016 1 98.12 83 VAL B N 1
ATOM 1855 C CA . VAL B 1 83 ? -4.73 25.625 17.094 1 98.12 83 VAL B CA 1
ATOM 1856 C C . VAL B 1 83 ? -4.031 25.469 18.438 1 98.12 83 VAL B C 1
ATOM 1858 O O . VAL B 1 83 ? -2.857 25.094 18.5 1 98.12 83 VAL B O 1
ATOM 1861 N N . ASP B 1 84 ? -4.742 25.781 19.484 1 97.25 84 ASP B N 1
ATOM 1862 C CA . ASP B 1 84 ? -4.199 25.688 20.844 1 97.25 84 ASP B CA 1
ATOM 1863 C C . ASP B 1 84 ? -4.027 24.234 21.266 1 97.25 84 ASP B C 1
ATOM 1865 O O . ASP B 1 84 ? -5.008 23.5 21.391 1 97.25 84 ASP B O 1
ATOM 1869 N N . LYS B 1 85 ? -2.789 23.844 21.547 1 96.56 85 LYS B N 1
ATOM 1870 C CA . LYS B 1 85 ? -2.465 22.453 21.906 1 96.56 85 LYS B CA 1
ATOM 1871 C C . LYS B 1 85 ? -3.178 22.047 23.188 1 96.56 85 LYS B C 1
ATOM 1873 O O . LYS B 1 85 ? -3.5 20.875 23.375 1 96.56 85 LYS B O 1
ATOM 1878 N N . SER B 1 86 ? -3.447 22.906 24.078 1 95.62 86 SER B N 1
ATOM 1879 C CA . SER B 1 86 ? -4.016 22.609 25.391 1 95.62 86 SER B CA 1
ATOM 1880 C C . SER B 1 86 ? -5.426 22.047 25.266 1 95.62 86 SER B C 1
ATOM 1882 O O . SER B 1 86 ? -5.945 21.438 26.203 1 95.62 86 SER B O 1
ATOM 1884 N N . LEU B 1 87 ? -6.02 22.203 24.094 1 95.81 87 LEU B N 1
ATOM 1885 C CA . LEU B 1 87 ? -7.387 21.734 23.891 1 95.81 87 LEU B CA 1
ATOM 1886 C C . LEU B 1 87 ? -7.406 20.281 23.422 1 95.81 87 LEU B C 1
ATOM 1888 O O . LEU B 1 87 ? -8.477 19.672 23.344 1 95.81 87 LEU B O 1
ATOM 1892 N N . PHE B 1 88 ? -6.23 19.766 23.156 1 95.19 88 PHE B N 1
ATOM 1893 C CA . PHE B 1 88 ? -6.133 18.453 22.5 1 95.19 88 PHE B CA 1
ATOM 1894 C C . PHE B 1 88 ? -5.516 17.422 23.438 1 95.19 88 PHE B C 1
ATOM 1896 O O . PHE B 1 88 ? -4.801 17.781 24.375 1 95.19 88 PHE B O 1
ATOM 1903 N N . THR B 1 89 ? -5.816 16.266 23.125 1 90.69 89 THR B N 1
ATOM 1904 C CA . THR B 1 89 ? -5.203 15.125 23.812 1 90.69 89 THR B CA 1
ATOM 1905 C C . THR B 1 89 ? -4.633 14.133 22.812 1 90.69 89 THR B C 1
ATOM 1907 O O . THR B 1 89 ? -5.105 14.055 21.672 1 90.69 89 THR B O 1
ATOM 1910 N N . SER B 1 90 ? -3.523 13.57 23.281 1 83.44 90 SER B N 1
ATOM 1911 C CA . SER B 1 90 ? -3.023 12.469 22.469 1 83.44 90 SER B CA 1
ATOM 1912 C C . SER B 1 90 ? -3.719 11.156 22.828 1 83.44 90 SER B C 1
ATOM 1914 O O . SER B 1 90 ? -4.109 10.953 23.984 1 83.44 90 SER B O 1
ATOM 1916 N N . ASP B 1 91 ? -3.99 10.43 21.766 1 71.19 91 ASP B N 1
ATOM 1917 C CA . ASP B 1 91 ? -4.668 9.148 21.938 1 71.19 91 ASP B CA 1
ATOM 1918 C C . ASP B 1 91 ? -3.809 7.996 21.422 1 71.19 91 ASP B C 1
ATOM 1920 O O . ASP B 1 91 ? -3.27 8.07 20.312 1 71.19 91 ASP B O 1
ATOM 1924 N N . LYS B 1 92 ? -3.506 7.012 22.281 1 66.94 92 LYS B N 1
ATOM 1925 C CA . LYS B 1 92 ? -2.676 5.855 21.953 1 66.94 92 LYS B CA 1
ATOM 1926 C C . LYS B 1 92 ? -3.223 5.117 20.734 1 66.94 92 LYS B C 1
ATOM 1928 O O . LYS B 1 92 ? -2.494 4.371 20.078 1 66.94 92 LYS B O 1
ATOM 1933 N N . ARG B 1 93 ? -4.48 5.258 20.5 1 66.31 93 ARG B N 1
ATOM 1934 C CA . ARG B 1 93 ? -5.125 4.566 19.391 1 66.31 93 ARG B CA 1
ATOM 1935 C C . ARG B 1 93 ? -4.719 5.176 18.047 1 66.31 93 ARG B C 1
ATOM 1937 O O . ARG B 1 93 ? -4.902 4.559 17 1 66.31 93 ARG B O 1
ATOM 1944 N N . LEU B 1 94 ? -4.027 6.242 18.172 1 70.44 94 LEU B N 1
ATOM 1945 C CA . LEU B 1 94 ? -3.713 6.973 16.953 1 70.44 94 LEU B CA 1
ATOM 1946 C C . LEU B 1 94 ? -2.414 6.465 16.344 1 70.44 94 LEU B C 1
ATOM 1948 O O . LEU B 1 94 ? -1.492 6.07 17.047 1 70.44 94 LEU B O 1
ATOM 1952 N N . GLY B 1 95 ? -2.408 6.336 15.062 1 65.44 95 GLY B N 1
ATOM 1953 C CA . GLY B 1 95 ? -1.36 5.691 14.289 1 65.44 95 GLY B CA 1
ATOM 1954 C C . GLY B 1 95 ? -0.025 6.406 14.375 1 65.44 95 GLY B C 1
ATOM 1955 O O . GLY B 1 95 ? 1.03 5.777 14.281 1 65.44 95 GLY B O 1
ATOM 1956 N N . MET B 1 96 ? -0.151 7.664 14.5 1 70.88 96 MET B N 1
ATOM 1957 C CA . MET B 1 96 ? 1.101 8.414 14.5 1 70.88 96 MET B CA 1
ATOM 1958 C C . MET B 1 96 ? 1.608 8.625 15.922 1 70.88 96 MET B C 1
ATOM 1960 O O . MET B 1 96 ? 2.404 9.539 16.172 1 70.88 96 MET B O 1
ATOM 1964 N N . GLN B 1 97 ? 0.999 7.82 16.656 1 68.75 97 GLN B N 1
ATOM 1965 C CA . GLN B 1 97 ? 1.412 7.785 18.047 1 68.75 97 GLN B CA 1
ATOM 1966 C C . GLN B 1 97 ? 1.351 9.18 18.672 1 68.75 97 GLN B C 1
ATOM 1968 O O . GLN B 1 97 ? 0.285 9.797 18.719 1 68.75 97 GLN B O 1
ATOM 1973 N N . HIS B 1 98 ? 2.5 9.648 19.078 1 78 98 HIS B N 1
ATOM 1974 C CA . HIS B 1 98 ? 2.541 10.875 19.875 1 78 98 HIS B CA 1
ATOM 1975 C C . HIS B 1 98 ? 2.48 12.109 18.984 1 78 98 HIS B C 1
ATOM 1977 O O . HIS B 1 98 ? 2.436 13.242 19.469 1 78 98 HIS B O 1
ATOM 1983 N N . HIS B 1 99 ? 2.303 11.906 17.703 1 88.5 99 HIS B N 1
ATOM 1984 C CA . HIS B 1 99 ? 2.24 13.047 16.797 1 88.5 99 HIS B CA 1
ATOM 1985 C C . HIS B 1 99 ? 0.809 13.312 16.344 1 88.5 99 HIS B C 1
ATOM 1987 O O . HIS B 1 99 ? 0.572 14.172 15.484 1 88.5 99 HIS B O 1
ATOM 1993 N N . GLU B 1 100 ? -0.145 12.617 16.875 1 90.5 100 GLU B N 1
ATOM 1994 C CA . GLU B 1 100 ? -1.549 12.797 16.516 1 90.5 100 GLU B CA 1
ATOM 1995 C C . GLU B 1 100 ? -2.391 13.148 17.734 1 90.5 100 GLU B C 1
ATOM 1997 O O . GLU B 1 100 ? -2.281 12.5 18.781 1 90.5 100 GLU B O 1
ATOM 2002 N N . PHE B 1 101 ? -3.186 14.164 17.594 1 92.81 101 PHE B N 1
ATOM 2003 C CA . PHE B 1 101 ? -3.992 14.711 18.688 1 92.81 101 PHE B CA 1
ATOM 2004 C C . PHE B 1 101 ? -5.438 14.891 18.25 1 92.81 101 PHE B C 1
ATOM 2006 O O . PHE B 1 101 ? -5.711 15.125 17.062 1 92.81 101 PHE B O 1
ATOM 2013 N N . ILE B 1 102 ? -6.332 14.812 19.281 1 93.5 102 ILE B N 1
ATOM 2014 C CA . ILE B 1 102 ? -7.734 14.984 18.922 1 93.5 102 ILE B CA 1
ATOM 2015 C C . ILE B 1 102 ? -8.406 15.922 19.938 1 93.5 102 ILE B C 1
ATOM 2017 O O . ILE B 1 102 ? -7.973 16.016 21.078 1 93.5 102 ILE B O 1
ATOM 2021 N N . CYS B 1 103 ? -9.367 16.594 19.516 1 94.81 103 CYS B N 1
ATOM 2022 C CA . CYS B 1 103 ? -10.281 17.422 20.281 1 94.81 103 CYS B CA 1
ATOM 2023 C C . CYS B 1 103 ? -11.727 17.156 19.891 1 94.81 103 CYS B C 1
ATOM 2025 O O . CYS B 1 103 ? -12.062 17.141 18.703 1 94.81 103 CYS B O 1
ATOM 2027 N N . LYS B 1 104 ? -12.617 16.969 20.859 1 93.75 104 LYS B N 1
ATOM 2028 C CA . LYS B 1 104 ? -13.977 16.516 20.562 1 93.75 104 LYS B CA 1
ATOM 2029 C C . LYS B 1 104 ? -14.938 17.703 20.484 1 93.75 104 LYS B C 1
ATOM 2031 O O . LYS B 1 104 ? -16.141 17.516 20.25 1 93.75 104 LYS B O 1
ATOM 2036 N N . THR B 1 105 ? -14.445 18.859 20.734 1 95.56 105 THR B N 1
ATOM 2037 C CA . THR B 1 105 ? -15.258 20.078 20.641 1 95.56 105 THR B CA 1
ATOM 2038 C C . THR B 1 105 ? -14.719 21 19.547 1 95.56 105 THR B C 1
ATOM 2040 O O . THR B 1 105 ? -13.578 20.844 19.109 1 95.56 105 THR B O 1
ATOM 2043 N N . PRO B 1 106 ? -15.547 21.906 19.078 1 97.5 106 PRO B N 1
ATOM 2044 C CA . PRO B 1 106 ? -15.047 22.859 18.078 1 97.5 106 PRO B CA 1
ATOM 2045 C C . PRO B 1 106 ? -13.836 23.656 18.578 1 97.5 106 PRO B C 1
ATOM 2047 O O . PRO B 1 106 ? -13.758 23.984 19.766 1 97.5 106 PRO B O 1
ATOM 2050 N N . VAL B 1 107 ? -12.969 23.922 17.672 1 97.88 107 VAL B N 1
ATOM 2051 C CA . VAL B 1 107 ? -11.719 24.578 18.047 1 97.88 107 VAL B CA 1
ATOM 2052 C C . VAL B 1 107 ? -11.562 25.875 17.266 1 97.88 107 VAL B C 1
ATOM 2054 O O . VAL B 1 107 ? -11.797 25.922 16.062 1 97.88 107 VAL B O 1
ATOM 2057 N N . THR B 1 108 ? -11.156 26.922 17.984 1 96.69 108 THR B N 1
ATOM 2058 C CA . THR B 1 108 ? -10.875 28.203 17.359 1 96.69 108 THR B CA 1
ATOM 2059 C C . THR B 1 108 ? -9.531 28.188 16.641 1 96.69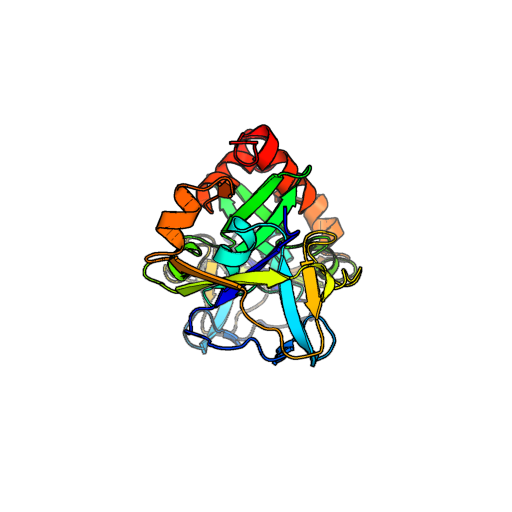 108 THR B C 1
ATOM 2061 O O . THR B 1 108 ? -8.555 27.641 17.172 1 96.69 108 THR B O 1
ATOM 2064 N N . ILE B 1 109 ? -9.5 28.797 15.484 1 97.94 109 ILE B N 1
ATOM 2065 C CA . ILE B 1 109 ? -8.289 28.891 14.68 1 97.94 109 ILE B CA 1
ATOM 2066 C C . ILE B 1 109 ? -7.457 30.094 15.164 1 97.94 109 ILE B C 1
ATOM 2068 O O . ILE B 1 109 ? -7.977 31.203 15.312 1 97.94 109 ILE B O 1
ATOM 2072 N N . LEU B 1 110 ? -6.211 29.844 15.43 1 97.62 110 LEU B N 1
ATOM 2073 C CA . LEU B 1 110 ? -5.32 30.906 15.891 1 97.62 110 LEU B CA 1
ATOM 2074 C C . LEU B 1 110 ? -4.672 31.625 14.711 1 97.62 110 LEU B C 1
ATOM 2076 O O . LEU B 1 110 ? -4.441 32.844 14.766 1 97.62 110 LEU B O 1
ATOM 2080 N N . SER B 1 111 ? -4.289 30.891 13.75 1 97.75 111 SER B N 1
ATOM 2081 C CA . SER B 1 111 ? -3.695 31.422 12.523 1 97.75 111 SER B CA 1
ATOM 2082 C C . SER B 1 111 ? -3.883 30.453 11.359 1 97.75 111 SER B C 1
ATOM 2084 O O . SER B 1 111 ? -4.195 29.281 11.57 1 97.75 111 SER B O 1
ATOM 2086 N N . GLU B 1 112 ? -3.771 31 10.164 1 98.12 112 GLU B N 1
ATOM 2087 C CA . GLU B 1 112 ? -3.887 30.172 8.969 1 98.12 112 GLU B CA 1
ATOM 2088 C C . GLU B 1 112 ? -2.766 30.469 7.977 1 98.12 112 GLU B C 1
ATOM 2090 O O . GLU B 1 112 ? -2.221 31.578 7.969 1 98.12 112 GLU B O 1
ATOM 2095 N N . GLU B 1 113 ? -2.359 29.578 7.305 1 98.5 113 GLU B N 1
ATOM 2096 C CA . GLU B 1 113 ? -1.396 29.672 6.211 1 98.5 113 GLU B CA 1
ATOM 2097 C C . GLU B 1 113 ? -1.903 28.953 4.965 1 98.5 113 GLU B C 1
ATOM 2099 O O . GLU B 1 113 ? -2.342 27.797 5.039 1 98.5 113 GLU B O 1
ATOM 2104 N N . LYS B 1 114 ? -1.86 29.641 3.875 1 98.62 114 LYS B N 1
ATOM 2105 C CA . LYS B 1 114 ? -2.246 29 2.619 1 98.62 114 LYS B CA 1
ATOM 2106 C C . LYS B 1 114 ? -1.088 28.203 2.033 1 98.62 114 LYS B C 1
ATOM 2108 O O . LYS B 1 114 ? 0.055 28.672 2.027 1 98.62 114 LYS B O 1
ATOM 2113 N N . ILE B 1 115 ? -1.37 27.016 1.584 1 98.81 115 ILE B N 1
ATOM 2114 C CA . ILE B 1 115 ? -0.456 26.172 0.823 1 98.81 115 ILE B CA 1
ATOM 2115 C C . ILE B 1 115 ? -0.892 26.125 -0.64 1 98.81 115 ILE B C 1
ATOM 2117 O O . ILE B 1 115 ? -1.952 25.578 -0.961 1 98.81 115 ILE B O 1
ATOM 2121 N N . ASP B 1 116 ? -0.134 26.578 -1.496 1 98.44 116 ASP B N 1
ATOM 2122 C CA . ASP B 1 116 ? -0.532 26.703 -2.895 1 98.44 116 ASP B CA 1
ATOM 2123 C C . ASP B 1 116 ? -0.496 25.359 -3.607 1 98.44 116 ASP B C 1
ATOM 2125 O O . ASP B 1 116 ? -1.336 25.078 -4.469 1 98.44 116 ASP B O 1
ATOM 2129 N N . ASP B 1 117 ? 0.513 24.594 -3.273 1 98.75 117 ASP B N 1
ATOM 2130 C CA . ASP B 1 117 ? 0.685 23.266 -3.85 1 98.75 117 ASP B CA 1
ATOM 2131 C C . ASP B 1 117 ? 1.303 22.312 -2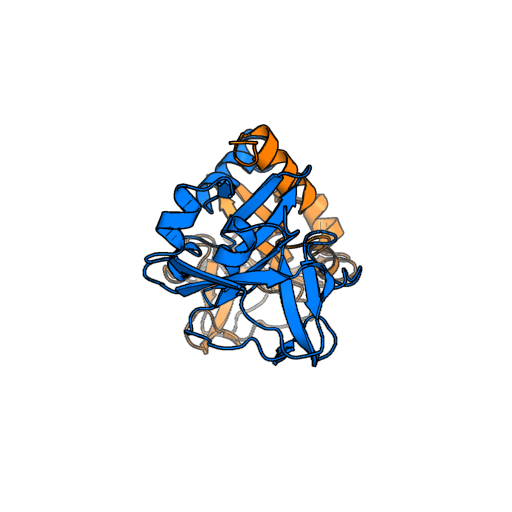.836 1 98.75 117 ASP B C 1
ATOM 2133 O O . ASP B 1 117 ? 2.475 22.438 -2.479 1 98.75 117 ASP B O 1
ATOM 2137 N N . VAL B 1 118 ? 0.514 21.375 -2.438 1 98.88 118 VAL B N 1
ATOM 2138 C CA . VAL B 1 118 ? 0.89 20.453 -1.368 1 98.88 118 VAL B CA 1
ATOM 2139 C C . VAL B 1 118 ? 2.176 19.719 -1.745 1 98.88 118 VAL B C 1
ATOM 2141 O O . VAL B 1 118 ? 3.119 19.656 -0.952 1 98.88 118 VAL B O 1
ATOM 2144 N N . PHE B 1 119 ? 2.225 19.188 -2.963 1 98.88 119 PHE B N 1
ATOM 2145 C CA . PHE B 1 119 ? 3.381 18.406 -3.389 1 98.88 119 PHE B CA 1
ATOM 2146 C C . PHE B 1 119 ? 4.641 19.266 -3.383 1 98.88 119 PHE B C 1
ATOM 2148 O O . PHE B 1 119 ? 5.668 18.859 -2.832 1 98.88 119 PHE B O 1
ATOM 2155 N N . SER B 1 120 ? 4.547 20.438 -3.982 1 98.69 120 SER B N 1
ATOM 2156 C CA . SER B 1 120 ? 5.691 21.344 -4.035 1 98.69 120 SER B CA 1
ATOM 2157 C C . SER B 1 120 ? 6.164 21.719 -2.635 1 98.69 120 SER B C 1
ATOM 2159 O O . SER B 1 120 ? 7.367 21.766 -2.373 1 98.69 120 SER B O 1
ATOM 2161 N N . TYR B 1 121 ? 5.238 22.016 -1.733 1 98.75 121 TYR B N 1
ATOM 2162 C CA . TYR B 1 121 ? 5.59 22.344 -0.354 1 98.75 121 TYR B CA 1
ATOM 2163 C C . TYR B 1 121 ? 6.359 21.203 0.294 1 98.75 121 TYR B C 1
ATOM 2165 O O . TYR B 1 121 ? 7.418 21.422 0.892 1 98.75 121 TYR B O 1
ATOM 2173 N N . LEU B 1 122 ? 5.84 19.969 0.179 1 98.75 122 LEU B N 1
ATOM 2174 C CA . LEU B 1 122 ? 6.414 18.812 0.864 1 98.75 122 LEU B CA 1
ATOM 2175 C C . LEU B 1 122 ? 7.797 18.484 0.313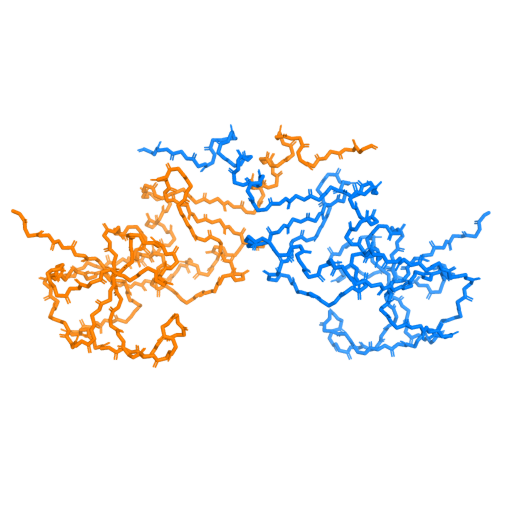 1 98.75 122 LEU B C 1
ATOM 2177 O O . LEU B 1 122 ? 8.688 18.078 1.062 1 98.75 122 LEU B O 1
ATOM 2181 N N . MET B 1 123 ? 7.988 18.656 -0.983 1 98.31 123 MET B N 1
ATOM 2182 C CA . MET B 1 123 ? 9.281 18.391 -1.607 1 98.31 123 MET B CA 1
ATOM 2183 C C . MET B 1 123 ? 10.359 19.312 -1.035 1 98.31 123 MET B C 1
ATOM 2185 O O . MET B 1 123 ? 11.539 18.953 -1.039 1 98.31 123 MET B O 1
ATOM 2189 N N . LYS B 1 124 ? 9.945 20.438 -0.504 1 97.75 124 LYS B N 1
ATOM 2190 C CA . LYS B 1 124 ? 10.891 21.422 0.029 1 97.75 124 LYS B CA 1
ATOM 2191 C C . LYS B 1 124 ? 10.938 21.359 1.553 1 97.75 124 LYS B C 1
ATOM 2193 O O . LYS B 1 124 ? 11.734 22.062 2.18 1 97.75 124 LYS B O 1
ATOM 2198 N N . SER B 1 125 ? 10.141 20.594 2.104 1 98.06 125 SER B N 1
ATOM 2199 C CA . SER B 1 125 ? 10.031 20.531 3.557 1 98.06 125 SER B CA 1
ATOM 2200 C C . SER B 1 125 ? 11.008 19.516 4.137 1 98.06 125 SER B C 1
ATOM 2202 O O . SER B 1 125 ? 11.945 19.078 3.457 1 98.06 125 SER B O 1
ATOM 2204 N N . SER B 1 126 ? 10.812 19.172 5.43 1 97.5 126 SER B N 1
ATOM 2205 C CA . SER B 1 126 ? 11.727 18.266 6.117 1 97.5 126 SER B CA 1
ATOM 2206 C C . SER B 1 126 ? 11.258 16.812 5.996 1 97.5 126 SER B C 1
ATOM 2208 O O . SER B 1 126 ? 12 15.883 6.32 1 97.5 126 SER B O 1
ATOM 2210 N N . ILE B 1 127 ? 10.07 16.594 5.547 1 98.38 127 ILE B N 1
ATOM 2211 C CA . ILE B 1 127 ? 9.57 15.227 5.387 1 98.38 127 ILE B CA 1
ATOM 2212 C C . ILE B 1 127 ? 10.352 14.516 4.281 1 98.38 127 ILE B C 1
ATOM 2214 O O . ILE B 1 127 ? 10.711 15.133 3.275 1 98.38 127 ILE B O 1
ATOM 2218 N N . CYS B 1 128 ? 10.648 13.25 4.441 1 98.81 128 CYS B N 1
ATOM 2219 C CA . CYS B 1 128 ? 11.273 12.438 3.404 1 98.81 128 CYS B CA 1
ATOM 2220 C C . CYS B 1 128 ? 10.234 11.906 2.432 1 98.81 128 CYS B C 1
ATOM 2222 O O . CYS B 1 128 ? 9.461 11.008 2.775 1 98.81 128 CYS B O 1
ATOM 2224 N N . MET B 1 129 ? 10.195 12.422 1.254 1 98.75 129 MET B N 1
ATOM 2225 C CA . MET B 1 129 ? 9.312 11.953 0.192 1 98.75 129 MET B CA 1
ATOM 2226 C C . MET B 1 129 ? 10 10.891 -0.655 1 98.75 129 MET B C 1
ATOM 2228 O O . MET B 1 129 ? 11.031 11.148 -1.273 1 98.75 129 MET B O 1
ATOM 2232 N N . ILE B 1 130 ? 9.43 9.711 -0.661 1 98.81 130 ILE B N 1
ATOM 2233 C CA . ILE B 1 130 ? 10.102 8.57 -1.273 1 98.81 130 ILE B CA 1
ATOM 2234 C C . ILE B 1 130 ? 9.242 8.008 -2.402 1 98.81 130 ILE B C 1
ATOM 2236 O O . ILE B 1 130 ? 8.125 7.539 -2.166 1 98.81 130 ILE B O 1
ATOM 2240 N N . THR B 1 131 ? 9.727 8.016 -3.619 1 98.69 131 THR B N 1
ATOM 2241 C CA . THR B 1 131 ? 8.984 7.5 -4.762 1 98.69 131 THR B CA 1
ATOM 2242 C C . THR B 1 131 ? 9.023 5.977 -4.793 1 98.69 131 THR B C 1
ATOM 2244 O O . THR B 1 131 ? 9.859 5.355 -4.137 1 98.69 131 THR B O 1
ATOM 2247 N N . TYR B 1 132 ? 8.164 5.438 -5.555 1 98.5 132 TYR B N 1
ATOM 2248 C CA . TYR B 1 132 ? 8.055 3.99 -5.707 1 98.5 132 TYR B CA 1
ATOM 2249 C C . TYR B 1 132 ? 9.367 3.398 -6.211 1 98.5 132 TYR B C 1
ATOM 2251 O O . TYR B 1 132 ? 9.867 2.42 -5.652 1 98.5 132 TYR B O 1
ATOM 2259 N N . ASP B 1 133 ? 9.969 3.971 -7.176 1 97.88 133 ASP B N 1
ATOM 2260 C CA . ASP B 1 133 ? 11.211 3.479 -7.762 1 97.88 133 ASP B CA 1
ATOM 2261 C C . ASP B 1 133 ? 12.367 3.557 -6.762 1 97.88 133 ASP B C 1
ATOM 2263 O O . ASP B 1 133 ? 13.203 2.654 -6.695 1 97.88 133 ASP B O 1
ATOM 2267 N N . GLN B 1 134 ? 12.391 4.641 -6.016 1 98.44 134 GLN B N 1
ATOM 2268 C CA . GLN B 1 134 ? 13.438 4.781 -5.008 1 98.44 134 GLN B CA 1
ATOM 2269 C C . GLN B 1 134 ? 13.367 3.658 -3.979 1 98.44 134 GLN B C 1
ATOM 2271 O O . GLN B 1 134 ? 14.398 3.15 -3.535 1 98.44 134 GLN B O 1
ATOM 2276 N N . LYS B 1 135 ? 12.141 3.379 -3.58 1 98.25 135 LYS B N 1
ATOM 2277 C CA . LYS B 1 135 ? 11.945 2.293 -2.623 1 98.25 135 LYS B CA 1
ATOM 2278 C C . LYS B 1 135 ? 12.484 0.976 -3.166 1 98.25 135 LYS B C 1
ATOM 2280 O O . LYS B 1 135 ? 13.195 0.252 -2.461 1 98.25 135 LYS B O 1
ATOM 2285 N N . LEU B 1 136 ? 12.172 0.659 -4.406 1 98.19 136 LEU B N 1
ATOM 2286 C CA . LEU B 1 136 ? 12.641 -0.572 -5.035 1 98.19 136 LEU B CA 1
ATOM 2287 C C . LEU B 1 136 ? 14.164 -0.595 -5.117 1 98.19 136 LEU B C 1
ATOM 2289 O O . LEU B 1 136 ? 14.789 -1.615 -4.82 1 98.19 136 LEU B O 1
ATOM 2293 N N . ASP B 1 137 ? 14.711 0.532 -5.516 1 98.12 137 ASP B N 1
ATOM 2294 C CA . ASP B 1 137 ? 16.172 0.632 -5.586 1 98.12 137 ASP B CA 1
ATOM 2295 C C . ASP B 1 137 ? 16.797 0.392 -4.219 1 98.12 137 ASP B C 1
ATOM 2297 O O . ASP B 1 137 ? 17.812 -0.3 -4.113 1 98.12 137 ASP B O 1
ATOM 2301 N N . ALA B 1 138 ? 16.219 0.987 -3.225 1 98.62 138 ALA B N 1
ATOM 2302 C CA . ALA B 1 138 ? 16.719 0.815 -1.868 1 98.62 138 ALA B CA 1
ATOM 2303 C C . ALA B 1 138 ? 16.672 -0.651 -1.446 1 98.62 138 ALA B C 1
ATOM 2305 O O . ALA B 1 138 ? 17.641 -1.166 -0.87 1 98.62 138 ALA B O 1
ATOM 2306 N N . MET B 1 139 ? 15.562 -1.318 -1.74 1 98.5 139 MET B N 1
ATOM 2307 C CA . MET B 1 139 ? 15.406 -2.719 -1.36 1 98.5 139 MET B CA 1
ATOM 2308 C C . MET B 1 139 ? 16.406 -3.6 -2.104 1 98.5 139 MET B C 1
ATOM 2310 O O . MET B 1 139 ? 16.953 -4.543 -1.532 1 98.5 139 MET B O 1
ATOM 2314 N N . GLU B 1 140 ? 16.609 -3.312 -3.361 1 98.25 140 GLU B N 1
ATOM 2315 C CA . GLU B 1 140 ? 17.609 -4.055 -4.125 1 98.25 140 GLU B CA 1
ATOM 2316 C C . GLU B 1 140 ? 19.016 -3.832 -3.562 1 98.25 140 GLU B C 1
ATOM 2318 O O . GLU B 1 140 ? 19.75 -4.793 -3.328 1 98.25 140 GLU B O 1
ATOM 2323 N N . ALA B 1 141 ? 19.359 -2.551 -3.357 1 97.94 141 ALA B N 1
ATOM 2324 C CA . ALA B 1 141 ? 20.688 -2.207 -2.838 1 97.94 141 ALA B CA 1
ATOM 2325 C C . ALA B 1 141 ? 20.922 -2.854 -1.476 1 97.94 141 ALA B C 1
ATOM 2327 O O . ALA B 1 141 ? 22.047 -3.236 -1.152 1 97.94 141 ALA B O 1
ATOM 2328 N N . TYR B 1 142 ? 19.891 -2.977 -0.699 1 98 142 TYR B N 1
ATOM 2329 C CA . TYR B 1 142 ? 19.953 -3.533 0.648 1 98 142 TYR B CA 1
ATOM 2330 C C . TYR B 1 142 ? 20 -5.055 0.607 1 98 142 TYR B C 1
ATOM 2332 O O . TYR B 1 142 ? 20.172 -5.707 1.641 1 98 142 TYR B O 1
ATOM 2340 N N . GLY B 1 143 ? 19.766 -5.656 -0.578 1 97.81 143 GLY B N 1
ATOM 2341 C CA . GLY B 1 143 ? 19.859 -7.098 -0.758 1 97.81 143 GLY B CA 1
ATOM 2342 C C . GLY B 1 143 ? 18.562 -7.82 -0.517 1 97.81 143 GLY B C 1
ATOM 2343 O O . GLY B 1 143 ? 18.531 -9.039 -0.337 1 97.81 143 GLY B O 1
ATOM 2344 N N . LEU B 1 144 ? 17.453 -7.062 -0.461 1 98.5 144 LEU B N 1
ATOM 2345 C CA . LEU B 1 144 ? 16.156 -7.684 -0.224 1 98.5 144 LEU B CA 1
ATOM 2346 C C . LEU B 1 144 ? 15.57 -8.234 -1.521 1 98.5 144 LEU B C 1
ATOM 2348 O O . LEU B 1 144 ? 14.773 -9.172 -1.5 1 98.5 144 LEU B O 1
ATOM 2352 N N . ILE B 1 145 ? 15.898 -7.609 -2.648 1 98.25 145 ILE B N 1
ATOM 2353 C CA . ILE B 1 145 ? 15.555 -8.102 -3.977 1 98.25 145 ILE B CA 1
ATOM 2354 C C . ILE B 1 145 ? 16.812 -8.609 -4.684 1 98.25 145 ILE B C 1
ATOM 2356 O O . ILE B 1 145 ? 17.594 -7.816 -5.211 1 98.25 145 ILE B O 1
ATOM 2360 N N . LYS B 1 146 ? 16.906 -9.852 -4.637 1 96.56 146 LYS B N 1
ATOM 2361 C CA . LYS B 1 146 ? 18.094 -10.492 -5.207 1 96.56 146 LYS B CA 1
ATOM 2362 C C . LYS B 1 146 ? 17.797 -11.93 -5.625 1 96.56 146 LYS B C 1
ATOM 2364 O O . LYS B 1 146 ? 16.875 -12.547 -5.113 1 96.56 146 LYS B O 1
ATOM 2369 N N . GLN B 1 147 ? 18.562 -12.414 -6.586 1 92.94 147 GLN B N 1
ATOM 2370 C CA . GLN B 1 147 ? 18.438 -13.797 -7.008 1 92.94 147 GLN B CA 1
ATOM 2371 C C . GLN B 1 147 ? 18.844 -14.758 -5.891 1 92.94 147 GLN B C 1
ATOM 2373 O O . GLN B 1 147 ? 19.891 -14.562 -5.258 1 92.94 147 GLN B O 1
ATOM 2378 N N . LYS B 1 148 ? 17.906 -15.688 -5.57 1 86.62 148 LYS B N 1
ATOM 2379 C CA . LYS B 1 148 ? 18.219 -16.703 -4.574 1 86.62 148 LYS B CA 1
ATOM 2380 C C . LYS B 1 148 ? 18.875 -17.922 -5.223 1 86.62 148 LYS B C 1
ATOM 2382 O O . LYS B 1 148 ? 18.594 -18.25 -6.375 1 86.62 148 LYS B O 1
#

pLDDT: mean 93.72, std 9.11, range [43.38, 98.88]

Organism: NCBI:txid2420051

Solvent-accessible surface area (backbone atoms only — not comparable to full-atom values): 16004 Å² total; per-residue (Å²): 129,86,60,55,24,19,30,35,27,51,60,91,70,84,57,46,60,43,39,71,30,82,82,58,82,54,40,51,31,31,65,32,18,74,37,62,66,62,18,49,68,53,28,51,82,80,50,73,57,38,35,47,71,50,67,59,95,85,35,51,37,39,28,35,57,41,83,69,39,62,58,60,32,51,84,35,46,30,33,39,32,32,30,64,38,87,67,43,42,72,40,85,83,35,89,61,32,92,48,30,29,38,20,71,53,71,40,67,62,75,46,75,43,81,39,76,31,42,40,66,50,46,75,70,47,65,48,22,76,38,50,35,65,55,49,52,50,17,28,35,75,64,59,55,54,52,89,112,130,87,61,56,26,19,31,35,27,51,61,92,69,84,57,46,61,44,39,71,30,79,82,58,80,54,41,50,30,30,65,32,18,74,38,61,65,63,18,49,68,51,27,51,82,79,51,73,56,36,34,48,72,50,67,60,95,86,35,51,36,39,29,36,58,42,83,68,39,61,59,60,33,49,83,36,46,28,33,39,31,31,30,64,38,88,68,43,42,73,42,86,82,35,89,59,34,92,47,29,31,39,23,71,54,71,40,68,63,74,46,76,44,80,38,78,31,43,39,66,52,46,74,71,47,66,47,22,77,37,51,35,66,56,50,52,50,17,27,35,76,65,58,55,54,53,90,112